Protein AF-A0A067GDW5-F1 (afdb_monomer)

Secondary structure (DSSP, 8-state):
-HHHHHHHHHHHHH---S-GGGGS--HHHHB-HHHHHHHHHTSHHHHHTTEEEEETTEEEE--B-HHHHHHHHHHHHHHHHHHHHHT-----SSSS-SSEEEHHHHT-HHHHHHHIIIIIHHHHHHH-GGGTTT-------EEE-B-TTSB----S---SSSS-------SS-S--PPP---PPPTTTTTSPPPPP--

Organism: Citrus sinensis (NCBI:txid2711)

Foldseek 3Di:
DVVLVVQLVVLQVQADFPDPVLLAADQVQFWDPLLVVLLVVLDPVSVVVFWDCPDQPDIDGGTTDLVSLVSVVVRFVSSVVSCVVVVPDADDLDPQFPDWDFPVSNRNQNNVVCCLPRRQLSVCVPRPVVLPSVPDDDDGDIDGDDDPVGPPDGDDADDPDSDDDDDDSDDDDPDPDDDDPDDDDPVCNPPDDDDPPD

pLDDT: mean 91.13, std 9.88, range [34.59, 98.31]

Structure (mmCIF, N/CA/C/O backbone):
data_AF-A0A067GDW5-F1
#
_entry.id   AF-A0A067GDW5-F1
#
loop_
_atom_site.group_PDB
_atom_site.id
_atom_site.type_symbol
_atom_site.label_atom_id
_atom_site.label_alt_id
_atom_site.label_comp_id
_atom_site.label_asym_id
_atom_site.label_entity_id
_atom_site.label_seq_id
_atom_site.pdbx_PDB_ins_code
_atom_site.Cartn_x
_atom_site.Cartn_y
_atom_site.Cartn_z
_atom_site.occupancy
_atom_site.B_iso_or_equiv
_atom_site.auth_seq_id
_atom_site.auth_comp_id
_atom_site.auth_asym_id
_atom_site.auth_atom_id
_atom_site.pdbx_PDB_model_num
ATOM 1 N N . VAL A 1 1 ? 11.905 18.091 -5.455 1.00 65.94 1 VAL A N 1
ATOM 2 C CA . VAL A 1 1 ? 10.543 18.103 -6.049 1.00 65.94 1 VAL A CA 1
ATOM 3 C C . VAL A 1 1 ? 10.562 18.057 -7.580 1.00 65.94 1 VAL A C 1
ATOM 5 O O . VAL A 1 1 ? 10.111 17.062 -8.122 1.00 65.94 1 VAL A O 1
ATOM 8 N N . GLN A 1 2 ? 11.120 19.044 -8.296 1.00 76.56 2 GLN A N 1
ATOM 9 C CA . GLN A 1 2 ? 11.077 19.082 -9.775 1.00 76.56 2 GLN A CA 1
ATOM 10 C C . GLN A 1 2 ? 11.711 17.854 -10.462 1.00 76.56 2 GLN A C 1
ATOM 12 O O . GLN A 1 2 ? 11.069 17.207 -11.282 1.00 76.56 2 GLN A O 1
ATOM 17 N N . ARG A 1 3 ? 12.924 17.463 -10.048 1.00 83.94 3 ARG A N 1
ATOM 18 C CA . ARG A 1 3 ? 13.606 16.262 -10.574 1.00 83.94 3 ARG A CA 1
ATOM 19 C C . ARG A 1 3 ? 12.820 14.966 -10.346 1.00 83.94 3 ARG A C 1
ATOM 21 O O . ARG A 1 3 ? 12.870 14.073 -11.179 1.00 83.94 3 ARG A O 1
ATOM 28 N N . HIS A 1 4 ? 12.097 14.876 -9.226 1.00 86.12 4 HIS A N 1
ATOM 29 C CA . HIS A 1 4 ? 11.281 13.706 -8.904 1.00 86.12 4 HIS A CA 1
ATOM 30 C C . HIS A 1 4 ? 10.056 13.622 -9.828 1.00 86.12 4 HIS A C 1
ATOM 32 O O . HIS A 1 4 ? 9.780 12.570 -10.394 1.00 86.12 4 HIS A O 1
ATOM 38 N N . LYS A 1 5 ? 9.393 14.758 -10.082 1.00 88.62 5 LYS A N 1
ATOM 39 C CA . LYS A 1 5 ? 8.289 14.849 -11.051 1.00 88.62 5 LYS A CA 1
ATOM 40 C C . LYS A 1 5 ? 8.727 14.477 -12.469 1.00 88.62 5 LYS A C 1
ATOM 42 O O . LYS A 1 5 ? 8.045 13.710 -13.135 1.00 88.62 5 LYS A O 1
ATOM 47 N N . GLU A 1 6 ? 9.878 14.973 -12.920 1.00 92.62 6 GLU A N 1
ATOM 48 C CA . GLU A 1 6 ? 10.442 14.623 -14.233 1.00 92.62 6 GLU A CA 1
ATOM 49 C C . GLU A 1 6 ? 10.773 13.131 -14.342 1.00 92.62 6 GLU A C 1
ATOM 51 O O . GLU A 1 6 ? 10.516 12.508 -15.372 1.00 92.62 6 GLU A O 1
ATOM 56 N N . TYR A 1 7 ? 11.315 12.545 -13.274 1.00 94.75 7 TYR A N 1
ATOM 57 C CA . TYR A 1 7 ? 11.578 11.114 -13.187 1.00 94.75 7 TYR A CA 1
ATOM 58 C C . TYR A 1 7 ? 10.291 10.281 -13.319 1.00 94.75 7 TYR A C 1
ATOM 60 O O . TYR A 1 7 ? 10.223 9.431 -14.210 1.00 94.75 7 TYR A O 1
ATOM 68 N N . ARG A 1 8 ? 9.252 10.582 -12.528 1.00 93.94 8 ARG A N 1
ATOM 69 C CA . ARG A 1 8 ? 7.952 9.889 -12.597 1.00 93.94 8 ARG A CA 1
ATOM 70 C C . ARG A 1 8 ? 7.297 10.059 -13.963 1.00 93.94 8 ARG A C 1
ATOM 72 O O . ARG A 1 8 ? 6.855 9.087 -14.568 1.00 93.94 8 ARG A O 1
ATOM 79 N N . GLN A 1 9 ? 7.335 11.268 -14.526 1.00 94.06 9 GLN A N 1
ATOM 80 C CA . GLN A 1 9 ? 6.784 11.521 -15.857 1.00 94.06 9 GLN A CA 1
ATOM 81 C C . GLN A 1 9 ? 7.467 10.669 -16.934 1.00 94.06 9 GLN A C 1
ATOM 83 O O . GLN A 1 9 ? 6.797 10.160 -17.835 1.00 94.06 9 GLN A O 1
ATOM 88 N N . ARG A 1 10 ? 8.791 10.482 -16.851 1.00 95.38 10 ARG A N 1
ATOM 89 C CA . ARG A 1 10 ? 9.518 9.603 -17.777 1.00 95.38 10 ARG A CA 1
ATOM 90 C C . ARG A 1 10 ? 9.068 8.153 -17.659 1.00 95.38 10 ARG A C 1
ATOM 92 O O . ARG A 1 10 ? 8.930 7.515 -18.696 1.00 95.38 10 ARG A O 1
ATOM 99 N N . ILE A 1 11 ? 8.816 7.650 -16.455 1.00 96.31 11 ILE A N 1
ATOM 100 C CA . ILE A 1 11 ? 8.274 6.300 -16.272 1.00 96.31 11 ILE A CA 1
ATOM 101 C C . ILE A 1 11 ? 6.880 6.209 -16.884 1.00 96.31 11 ILE A C 1
ATOM 103 O O . ILE A 1 11 ? 6.680 5.420 -17.801 1.00 96.31 11 ILE A O 1
ATOM 107 N N . ILE A 1 12 ? 5.960 7.084 -16.475 1.00 94.12 12 ILE A N 1
ATOM 108 C CA . ILE A 1 12 ? 4.559 7.088 -16.930 1.00 94.12 12 ILE A CA 1
ATOM 109 C C . ILE A 1 12 ? 4.450 7.175 -18.461 1.00 94.12 12 ILE A C 1
ATOM 111 O O . ILE A 1 12 ? 3.543 6.605 -19.057 1.00 94.12 12 ILE A O 1
ATOM 115 N N . SER A 1 13 ? 5.385 7.865 -19.119 1.00 94.56 13 SER A N 1
ATOM 116 C CA . SER A 1 13 ? 5.356 8.036 -20.578 1.00 94.56 13 SER A CA 1
ATOM 117 C C . SER A 1 13 ? 5.926 6.840 -21.356 1.00 94.56 13 SER A C 1
ATOM 119 O O . SER A 1 13 ? 5.701 6.749 -22.560 1.00 94.56 13 SER A O 1
ATOM 121 N N . ASN A 1 14 ? 6.694 5.953 -20.710 1.00 96.00 14 ASN A N 1
ATOM 122 C CA . ASN A 1 14 ? 7.415 4.851 -21.369 1.00 96.00 14 ASN A CA 1
ATOM 123 C C . ASN A 1 14 ? 6.994 3.456 -20.884 1.00 96.00 14 ASN A C 1
ATOM 125 O O . ASN A 1 14 ? 7.197 2.478 -21.605 1.00 96.00 14 ASN A O 1
ATOM 129 N N . TYR A 1 15 ? 6.435 3.353 -19.683 1.00 97.00 15 TYR A N 1
ATOM 130 C CA . TYR A 1 15 ? 5.899 2.118 -19.135 1.00 97.00 15 TYR A CA 1
ATOM 131 C C . TYR A 1 15 ? 4.464 1.895 -19.630 1.00 97.00 15 TYR A C 1
ATOM 133 O O . TYR A 1 15 ? 3.668 2.829 -19.704 1.00 97.00 15 TYR A O 1
ATOM 141 N N . GLN A 1 16 ? 4.135 0.654 -19.988 1.00 96.50 16 GLN A N 1
ATOM 142 C CA . GLN A 1 16 ? 2.785 0.254 -20.383 1.00 96.50 16 GLN A CA 1
ATOM 143 C C . GLN A 1 16 ? 2.188 -0.622 -19.277 1.00 96.50 16 GLN A C 1
ATOM 145 O O . GLN A 1 16 ? 2.654 -1.752 -19.110 1.00 96.50 16 GLN A O 1
ATOM 150 N N . PRO A 1 17 ? 1.172 -0.130 -18.543 1.00 96.62 17 PRO A N 1
ATOM 151 C CA . PRO A 1 17 ? 0.551 -0.902 -17.477 1.00 96.62 17 PRO A CA 1
ATOM 152 C C . PRO A 1 17 ? -0.131 -2.174 -17.977 1.00 96.62 17 PRO A C 1
ATOM 154 O O . PRO A 1 17 ? -0.801 -2.151 -19.017 1.00 96.62 17 PRO A O 1
ATOM 157 N N . LEU A 1 18 ? -0.023 -3.254 -17.204 1.00 97.25 18 LEU A N 1
ATOM 158 C CA . LEU A 1 18 ? -0.681 -4.531 -17.485 1.00 97.25 18 LEU A CA 1
ATOM 159 C C . LEU A 1 18 ? -2.159 -4.495 -17.056 1.00 97.25 18 LEU A C 1
ATOM 161 O O . LEU A 1 18 ? -3.038 -4.960 -17.783 1.00 97.25 18 LEU A O 1
ATOM 165 N N . HIS A 1 19 ? -2.446 -3.869 -15.915 1.00 96.69 19 HIS A N 1
ATOM 166 C CA . HIS A 1 19 ? -3.757 -3.784 -15.281 1.00 96.69 19 HIS A CA 1
ATOM 167 C C . HIS A 1 19 ? -4.162 -2.326 -15.050 1.00 96.69 19 HIS A C 1
ATOM 169 O O . HIS A 1 19 ? -4.053 -1.780 -13.954 1.00 96.69 19 HIS A O 1
ATOM 175 N N . ARG A 1 20 ? -4.705 -1.681 -16.089 1.00 94.50 20 ARG A N 1
ATOM 176 C CA . ARG A 1 20 ? -5.145 -0.270 -16.025 1.00 94.50 20 ARG A CA 1
ATOM 177 C C . ARG A 1 20 ? -6.172 0.019 -14.927 1.00 94.50 20 ARG A C 1
ATOM 179 O O . ARG A 1 20 ? -6.255 1.146 -14.453 1.00 94.50 20 ARG A O 1
ATOM 186 N N . GLU A 1 21 ? -6.941 -0.982 -14.518 1.00 94.12 21 GLU A N 1
ATOM 187 C CA . GLU A 1 21 ? -7.936 -0.858 -13.450 1.00 94.12 21 GLU A CA 1
ATOM 188 C C . GLU A 1 21 ? -7.324 -0.649 -12.051 1.00 94.12 21 GLU A C 1
ATOM 190 O O . GLU A 1 21 ? -7.991 -0.073 -11.196 1.00 94.12 21 GLU A O 1
ATOM 195 N N . LEU A 1 22 ? -6.047 -1.004 -11.828 1.00 95.38 22 LEU A N 1
ATOM 196 C CA . LEU A 1 22 ? -5.339 -0.743 -10.561 1.00 95.38 22 LEU A CA 1
ATOM 197 C C . LEU A 1 22 ? -5.117 0.750 -10.289 1.00 95.38 22 LEU A C 1
ATOM 199 O O . LEU A 1 22 ? -4.950 1.158 -9.145 1.00 95.38 22 LEU A O 1
ATOM 203 N N . PHE A 1 23 ? -5.118 1.572 -11.336 1.00 94.12 23 PHE A N 1
ATOM 204 C CA . PHE A 1 23 ? -4.792 2.999 -11.270 1.00 94.12 23 PHE A CA 1
ATOM 205 C C . PHE A 1 23 ? -5.981 3.852 -10.818 1.00 94.12 23 PHE A C 1
ATOM 207 O O . PHE A 1 23 ? -5.876 5.067 -10.658 1.00 94.12 23 PHE A O 1
ATOM 214 N N . THR A 1 24 ? -7.133 3.218 -10.606 1.00 93.88 24 THR A N 1
ATOM 215 C CA . THR A 1 24 ? -8.351 3.865 -10.137 1.00 93.88 24 THR A CA 1
ATOM 216 C C . THR A 1 24 ? -8.895 3.140 -8.920 1.00 93.88 24 THR A C 1
ATOM 218 O O . THR A 1 24 ? -9.076 1.927 -8.944 1.00 93.88 24 THR A O 1
ATOM 221 N N . MET A 1 25 ? -9.230 3.888 -7.869 1.00 94.00 25 MET A N 1
ATOM 222 C CA . MET A 1 25 ? -9.873 3.302 -6.697 1.00 94.00 25 MET A CA 1
ATOM 223 C C . MET A 1 25 ? -11.339 2.966 -6.995 1.00 94.00 25 MET A C 1
ATOM 225 O O . MET A 1 25 ? -12.193 3.853 -7.046 1.00 94.00 25 MET A O 1
ATOM 229 N N . HIS A 1 26 ? -11.626 1.677 -7.176 1.00 93.69 26 HIS A N 1
ATOM 230 C CA . HIS A 1 26 ? -12.976 1.131 -7.276 1.00 93.69 26 HIS A CA 1
ATOM 231 C C . HIS A 1 26 ? -13.199 0.148 -6.119 1.00 93.69 26 HIS A C 1
ATOM 233 O O . HIS A 1 26 ? -12.836 -1.025 -6.188 1.00 93.69 26 HIS A O 1
ATOM 239 N N . ALA A 1 27 ? -13.779 0.642 -5.022 1.00 93.62 27 ALA A N 1
ATOM 240 C CA . ALA A 1 27 ? -13.858 -0.094 -3.758 1.00 93.62 27 ALA A CA 1
ATOM 241 C C . ALA A 1 27 ? -14.386 -1.542 -3.888 1.00 93.62 27 ALA A C 1
ATOM 243 O O . ALA A 1 27 ? -13.762 -2.424 -3.307 1.00 93.62 27 ALA A O 1
ATOM 244 N N . PRO A 1 28 ? -15.434 -1.852 -4.683 1.00 94.00 28 PRO A N 1
ATOM 245 C CA . PRO A 1 28 ? -15.926 -3.227 -4.819 1.00 94.00 28 PRO A CA 1
ATOM 246 C C . PRO A 1 28 ? -14.992 -4.208 -5.535 1.00 94.00 28 PRO A C 1
ATOM 248 O O . PRO A 1 28 ? -15.284 -5.398 -5.517 1.00 94.00 28 PRO A O 1
ATOM 251 N N . SER A 1 29 ? -13.933 -3.749 -6.208 1.00 94.12 29 SER A N 1
ATOM 252 C CA . SER A 1 29 ? -12.909 -4.622 -6.812 1.00 94.12 29 SER A CA 1
ATOM 253 C C . SER A 1 29 ? -11.592 -4.614 -6.039 1.00 94.12 29 SER A C 1
ATOM 255 O O . SER A 1 29 ? -10.786 -5.519 -6.217 1.00 94.12 29 SER A O 1
ATOM 257 N N . VAL A 1 30 ? -11.373 -3.608 -5.188 1.00 97.00 30 VAL A N 1
ATOM 258 C CA . VAL A 1 30 ? -10.152 -3.461 -4.382 1.00 97.00 30 VAL A CA 1
ATOM 259 C C . VAL A 1 30 ? -10.337 -4.043 -2.984 1.00 97.00 30 VAL A C 1
ATOM 261 O O . VAL A 1 30 ? -9.455 -4.732 -2.484 1.00 97.00 30 VAL A O 1
ATOM 264 N N . LEU A 1 31 ? -11.490 -3.798 -2.360 1.00 98.19 31 LEU A N 1
ATOM 265 C CA . LEU A 1 31 ? -11.728 -4.036 -0.941 1.00 98.19 31 LEU A CA 1
ATOM 266 C C . LEU A 1 31 ? -12.755 -5.144 -0.703 1.00 98.19 31 LEU A C 1
ATOM 268 O O . LEU A 1 31 ? -13.707 -5.324 -1.473 1.00 98.19 31 LEU A O 1
ATOM 272 N N . VAL A 1 32 ? -12.588 -5.882 0.392 1.00 98.06 32 VAL A N 1
ATOM 273 C CA . VAL A 1 32 ? -13.561 -6.893 0.816 1.00 98.06 32 VAL A CA 1
ATOM 274 C C . VAL A 1 32 ? -14.848 -6.227 1.336 1.00 98.06 32 VAL A C 1
ATOM 276 O O . VAL A 1 32 ? -14.786 -5.174 1.979 1.00 98.06 32 VAL A O 1
ATOM 279 N N . PRO A 1 33 ? -16.040 -6.818 1.110 1.00 98.00 33 PRO A N 1
ATOM 280 C CA . PRO A 1 33 ? -17.310 -6.184 1.482 1.00 98.00 33 PRO A CA 1
ATOM 281 C C . PRO A 1 33 ? -17.444 -5.849 2.973 1.00 98.00 33 PRO A C 1
ATOM 283 O O . PRO A 1 33 ? -18.030 -4.823 3.320 1.00 98.00 33 PRO A O 1
ATOM 286 N N . ALA A 1 34 ? -16.895 -6.694 3.853 1.00 97.88 34 ALA A N 1
ATOM 287 C CA . ALA A 1 34 ? -16.916 -6.471 5.299 1.00 97.88 34 ALA A CA 1
ATOM 288 C C . ALA A 1 34 ? -16.155 -5.193 5.689 1.00 97.88 34 ALA A C 1
ATOM 290 O O . ALA A 1 34 ? -16.664 -4.389 6.470 1.00 97.88 34 ALA A O 1
ATOM 291 N N . PHE A 1 35 ? -14.994 -4.967 5.070 1.00 98.31 35 PHE A N 1
ATOM 292 C CA . PHE A 1 35 ? -14.178 -3.777 5.275 1.00 98.31 35 PHE A CA 1
ATOM 293 C C . PHE A 1 35 ? -14.889 -2.508 4.795 1.00 98.31 35 PHE A C 1
ATOM 295 O O . PHE A 1 35 ? -15.035 -1.551 5.554 1.00 98.31 35 PHE A O 1
ATOM 302 N N . VAL A 1 36 ? -15.438 -2.526 3.574 1.00 97.94 36 VAL A N 1
ATOM 303 C CA . VAL A 1 36 ? -16.208 -1.390 3.029 1.00 97.94 36 VAL A CA 1
ATOM 304 C C . VAL A 1 36 ? -17.401 -1.050 3.923 1.00 97.94 36 VAL A C 1
ATOM 306 O O . VAL A 1 36 ? -17.682 0.123 4.167 1.00 97.94 36 VAL A O 1
ATOM 309 N N . LYS A 1 37 ? -18.101 -2.068 4.439 1.00 97.94 37 LYS A N 1
ATOM 310 C CA . LYS A 1 37 ? -19.216 -1.874 5.369 1.00 97.94 37 LYS A CA 1
ATOM 311 C C . LYS A 1 37 ? -18.759 -1.193 6.660 1.00 97.94 37 LYS A C 1
ATOM 313 O O . LYS A 1 37 ? -19.401 -0.232 7.065 1.00 97.94 37 LYS A O 1
ATOM 318 N N . ALA A 1 38 ? -17.670 -1.655 7.274 1.00 98.19 38 ALA A N 1
ATOM 319 C CA . ALA A 1 38 ? -17.155 -1.060 8.506 1.00 98.19 38 ALA A CA 1
ATOM 320 C C . ALA A 1 38 ? -16.745 0.408 8.313 1.00 98.19 38 ALA A C 1
ATOM 322 O O . ALA A 1 38 ? -17.146 1.261 9.097 1.00 98.19 38 ALA A O 1
ATOM 323 N N . VAL A 1 39 ? -16.034 0.725 7.225 1.00 97.38 39 VAL A N 1
ATOM 324 C CA . VAL A 1 39 ? -15.647 2.108 6.887 1.00 97.38 39 VAL A CA 1
ATOM 325 C C . VAL A 1 39 ? -16.860 2.995 6.635 1.00 97.38 39 VAL A C 1
ATOM 327 O O . VAL A 1 39 ? -16.887 4.132 7.094 1.00 97.38 39 VAL A O 1
ATOM 330 N N . ARG A 1 40 ? -17.893 2.484 5.960 1.00 97.19 40 ARG A N 1
ATOM 331 C CA . ARG A 1 40 ? -19.138 3.232 5.743 1.00 97.19 40 ARG A CA 1
ATOM 332 C C . ARG A 1 40 ? -19.886 3.504 7.048 1.00 97.19 40 ARG A C 1
ATOM 334 O O . ARG A 1 40 ? -20.426 4.593 7.216 1.00 97.19 40 ARG A O 1
ATOM 341 N N . ASP A 1 41 ? -19.954 2.513 7.934 1.00 97.69 41 ASP A N 1
ATOM 342 C CA . ASP A 1 41 ? -20.628 2.647 9.226 1.00 97.69 41 ASP A CA 1
ATOM 343 C C . ASP A 1 41 ? -19.825 3.589 10.161 1.00 97.69 41 ASP A C 1
ATOM 345 O O . ASP A 1 41 ? -20.422 4.294 10.971 1.00 97.69 41 ASP A O 1
ATOM 349 N N . ASN A 1 42 ? -18.497 3.667 9.987 1.00 96.56 42 ASN A N 1
ATOM 350 C CA . ASN A 1 42 ? -17.574 4.664 10.552 1.00 96.56 42 ASN A CA 1
ATOM 351 C C . ASN A 1 42 ? -17.676 4.851 12.077 1.00 96.56 42 ASN A C 1
ATOM 353 O O . ASN A 1 42 ? -17.706 5.969 12.598 1.00 96.56 42 ASN A O 1
ATOM 357 N N . THR A 1 43 ? -17.746 3.740 12.805 1.00 97.62 43 THR A N 1
ATOM 358 C CA . THR A 1 43 ? -17.726 3.714 14.273 1.00 97.62 43 THR A CA 1
ATOM 359 C C . THR A 1 43 ? -16.624 2.800 14.782 1.00 97.62 43 THR A C 1
ATOM 361 O O . THR A 1 43 ? -16.285 1.805 14.138 1.00 97.62 43 THR A O 1
ATOM 364 N N . GLU A 1 44 ? -16.128 3.067 15.989 1.00 97.25 44 GLU A N 1
ATOM 365 C CA . GLU A 1 44 ? -15.177 2.173 16.656 1.00 97.25 44 GLU A CA 1
ATOM 366 C C . GLU A 1 44 ? -15.708 0.735 16.733 1.00 97.25 44 GLU A C 1
ATOM 368 O O . GLU A 1 44 ? -14.994 -0.202 16.393 1.00 97.25 44 GLU A O 1
ATOM 373 N N . ALA A 1 45 ? -16.989 0.554 17.073 1.00 98.19 45 ALA A N 1
ATOM 374 C CA . ALA A 1 45 ? -17.620 -0.764 17.110 1.00 98.19 45 ALA A CA 1
ATOM 375 C C . ALA A 1 45 ? -17.596 -1.467 15.741 1.00 98.19 45 ALA A C 1
ATOM 377 O O . ALA A 1 45 ? -17.308 -2.661 15.665 1.00 98.19 45 ALA A O 1
ATOM 378 N N . SER A 1 46 ? -17.863 -0.738 14.651 1.00 98.25 46 SER A N 1
ATOM 379 C CA . SER A 1 46 ? -17.813 -1.309 13.302 1.00 98.25 46 SER A CA 1
ATOM 380 C C . SER A 1 46 ? -16.398 -1.708 12.885 1.00 98.25 46 SER A C 1
ATOM 382 O O . SER A 1 46 ? -16.224 -2.789 12.328 1.00 98.25 46 SER A O 1
ATOM 384 N N . PHE A 1 47 ? -15.379 -0.912 13.219 1.00 98.25 47 PHE A N 1
ATOM 385 C CA . PHE A 1 47 ? -13.990 -1.266 12.934 1.00 98.25 47 PHE A CA 1
ATOM 386 C C . PHE A 1 47 ? -13.517 -2.452 13.775 1.00 98.25 47 PHE A C 1
ATOM 388 O O . PHE A 1 47 ? -13.002 -3.426 13.233 1.00 98.25 47 PHE A O 1
ATOM 395 N N . ARG A 1 48 ? -13.797 -2.440 15.084 1.00 97.94 48 ARG A N 1
ATOM 396 C CA . ARG A 1 48 ? -13.476 -3.558 15.984 1.00 97.94 48 ARG A CA 1
ATOM 397 C C . ARG A 1 48 ? -14.171 -4.861 15.590 1.00 97.94 48 ARG A C 1
ATOM 399 O O . ARG A 1 48 ? -13.677 -5.926 15.924 1.00 97.94 48 ARG A O 1
ATOM 406 N N . SER A 1 49 ? -15.286 -4.803 14.859 1.00 98.00 49 SER A N 1
ATOM 407 C CA . SER A 1 49 ? -15.966 -6.013 14.377 1.00 98.00 49 SER A CA 1
ATOM 408 C C . SER A 1 49 ? -15.207 -6.772 13.280 1.00 98.00 49 SER A C 1
ATOM 410 O O . SER A 1 49 ? -15.505 -7.943 13.054 1.00 98.00 49 SER A O 1
ATOM 412 N N . ILE A 1 50 ? -14.244 -6.129 12.609 1.00 97.94 50 ILE A N 1
ATOM 413 C CA . ILE A 1 50 ? -13.449 -6.723 11.519 1.00 97.94 50 ILE A CA 1
ATOM 414 C C . ILE A 1 50 ? -11.945 -6.793 11.830 1.00 97.94 50 ILE A C 1
ATOM 416 O O . ILE A 1 50 ? -11.178 -7.264 10.993 1.00 97.94 50 ILE A O 1
ATOM 420 N N . MET A 1 51 ? -11.521 -6.300 12.996 1.00 98.19 51 MET A N 1
ATOM 421 C CA . MET A 1 51 ? -10.116 -6.188 13.395 1.00 98.19 51 MET A CA 1
ATOM 422 C C . MET A 1 51 ? -9.832 -7.019 14.640 1.00 98.19 51 MET A C 1
ATOM 424 O O . MET A 1 51 ? -10.645 -7.073 15.562 1.00 98.19 51 MET A O 1
ATOM 428 N N . ALA A 1 52 ? -8.636 -7.592 14.700 1.00 97.88 52 ALA A N 1
ATOM 429 C CA . ALA A 1 52 ? -8.030 -8.062 15.936 1.00 97.88 52 ALA A CA 1
ATOM 430 C C . ALA A 1 52 ? -6.900 -7.112 16.351 1.00 97.88 52 ALA A C 1
ATOM 432 O O . ALA A 1 52 ? -6.244 -6.515 15.502 1.00 97.88 52 ALA A O 1
ATOM 433 N N . GLU A 1 53 ? -6.664 -6.989 17.656 1.00 96.50 53 GLU A N 1
ATOM 434 C CA . GLU A 1 53 ? -5.554 -6.219 18.226 1.00 96.50 53 GLU A CA 1
ATOM 435 C C . GLU A 1 53 ? -4.627 -7.192 18.976 1.00 96.50 53 GLU A C 1
ATOM 437 O O . GLU A 1 53 ? -4.794 -7.392 20.181 1.00 96.50 53 GLU A O 1
ATOM 442 N N . PRO A 1 54 ? -3.723 -7.912 18.275 1.00 93.56 54 PRO A N 1
ATOM 443 C CA . PRO A 1 54 ? -2.845 -8.903 18.903 1.00 93.56 54 PRO A CA 1
ATOM 444 C C . PRO A 1 54 ? -1.953 -8.316 20.002 1.00 93.56 54 PRO A C 1
ATOM 446 O O . PRO A 1 54 ? -1.692 -8.989 20.998 1.00 93.56 54 PRO A O 1
ATOM 449 N N . ILE A 1 55 ? -1.496 -7.075 19.826 1.00 90.38 55 ILE A N 1
ATOM 450 C CA . ILE A 1 55 ? -0.789 -6.289 20.838 1.00 90.38 55 ILE A CA 1
ATOM 451 C C . ILE A 1 55 ? -1.280 -4.837 20.776 1.00 90.38 55 ILE A C 1
ATOM 453 O O . ILE A 1 55 ? -1.674 -4.398 19.693 1.00 90.38 55 ILE A O 1
ATOM 457 N N . PRO A 1 56 ? -1.250 -4.084 21.894 1.00 90.81 56 PRO A N 1
ATOM 458 C CA . PRO A 1 56 ? -1.739 -2.709 21.924 1.00 90.81 56 PRO A CA 1
ATOM 459 C C . PRO A 1 56 ? -1.142 -1.846 20.809 1.00 90.81 56 PRO A C 1
ATOM 461 O O . PRO A 1 56 ? 0.080 -1.766 20.671 1.00 90.81 56 PRO A O 1
ATOM 464 N N . GLY A 1 57 ? -2.009 -1.211 20.021 1.00 92.25 57 GLY A N 1
ATOM 465 C CA . GLY A 1 57 ? -1.612 -0.343 18.909 1.00 92.25 57 GLY A CA 1
ATOM 466 C C . GLY A 1 57 ? -1.256 -1.064 17.603 1.00 92.25 57 GLY A C 1
ATOM 467 O O . GLY A 1 57 ? -0.957 -0.394 16.619 1.00 92.25 57 GLY A O 1
ATOM 468 N N . ILE A 1 58 ? -1.322 -2.398 17.543 1.00 95.25 58 ILE A N 1
ATOM 469 C CA . ILE A 1 58 ? -1.174 -3.167 16.300 1.00 95.25 58 ILE A CA 1
ATOM 470 C C . ILE A 1 58 ? -2.493 -3.852 15.981 1.00 95.25 58 ILE A C 1
ATOM 472 O O . ILE A 1 58 ? -2.959 -4.693 16.745 1.00 95.25 58 ILE A O 1
ATOM 476 N N . TYR A 1 59 ? -3.055 -3.535 14.816 1.00 97.25 59 TYR A N 1
ATOM 477 C CA . TYR A 1 59 ? -4.327 -4.078 14.350 1.00 97.25 59 TYR A CA 1
ATOM 478 C C . TYR A 1 59 ? -4.124 -4.958 13.120 1.00 97.25 59 TYR A C 1
ATOM 480 O O . TYR A 1 59 ? -3.404 -4.590 12.193 1.00 97.25 59 TYR A O 1
ATOM 488 N N . THR A 1 60 ? -4.795 -6.107 13.087 1.00 97.56 60 THR A N 1
ATOM 489 C CA . THR A 1 60 ? -4.815 -7.021 11.941 1.00 97.56 60 THR A CA 1
ATOM 490 C C . THR A 1 60 ? -6.238 -7.188 11.426 1.00 97.56 60 THR A C 1
ATOM 492 O O . THR A 1 60 ? -7.190 -7.277 12.203 1.00 97.56 60 THR A O 1
ATOM 495 N N . PHE A 1 61 ? -6.402 -7.184 10.103 1.00 97.75 61 PHE A N 1
ATOM 496 C CA . PHE A 1 61 ? -7.706 -7.284 9.448 1.00 97.75 61 PHE A CA 1
ATOM 497 C C . PHE A 1 61 ? -7.579 -7.686 7.979 1.00 97.75 61 PHE A C 1
ATOM 499 O O . PHE A 1 61 ? -6.545 -7.485 7.343 1.00 97.75 61 PHE A O 1
ATOM 506 N N . GLU A 1 62 ? -8.669 -8.216 7.428 1.00 97.12 62 GLU A N 1
ATOM 507 C CA . GLU A 1 62 ? -8.804 -8.454 5.993 1.00 97.12 62 GLU A CA 1
ATOM 508 C C . GLU A 1 62 ? -9.315 -7.189 5.299 1.00 97.12 62 GLU A C 1
ATOM 510 O O . GLU A 1 62 ? -10.364 -6.645 5.651 1.00 97.12 62 GLU A O 1
ATOM 515 N N . MET A 1 63 ? -8.573 -6.722 4.295 1.00 97.38 63 MET A N 1
ATOM 516 C CA . MET A 1 63 ? -8.879 -5.474 3.594 1.00 97.38 63 MET A CA 1
ATOM 517 C C . MET A 1 63 ? -9.015 -5.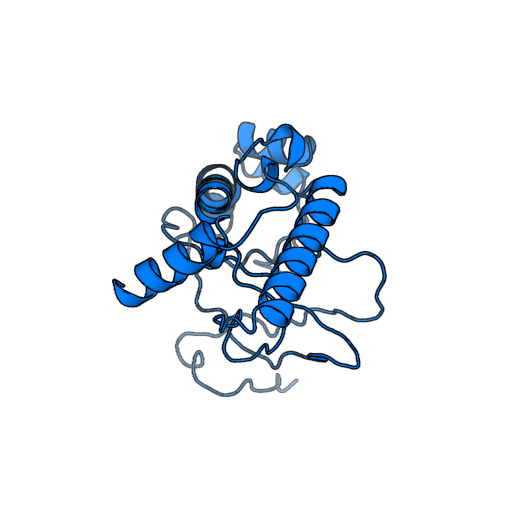669 2.089 1.00 97.38 63 MET A C 1
ATOM 519 O O . MET A 1 63 ? -10.029 -5.275 1.517 1.00 97.38 63 MET A O 1
ATOM 523 N N . LEU A 1 64 ? -7.999 -6.248 1.446 1.00 97.38 64 LEU A N 1
ATOM 524 C CA . LEU A 1 64 ? -7.917 -6.333 -0.009 1.00 97.38 64 LEU A CA 1
ATOM 525 C C . LEU A 1 64 ? -8.588 -7.590 -0.554 1.00 97.38 64 LEU A C 1
ATOM 527 O O . LEU A 1 64 ? -8.542 -8.658 0.054 1.00 97.38 64 LEU A O 1
ATOM 531 N N . GLN A 1 65 ? -9.171 -7.479 -1.746 1.00 96.69 65 GLN A N 1
ATOM 532 C CA . GLN A 1 65 ? -9.635 -8.655 -2.467 1.00 96.69 65 GLN A CA 1
ATOM 533 C C . GLN A 1 65 ? -8.450 -9.503 -2.946 1.00 96.69 65 GLN A C 1
ATOM 535 O O . GLN A 1 65 ? -7.503 -8.954 -3.510 1.00 96.69 65 GLN A O 1
ATOM 540 N N . PRO A 1 66 ? -8.528 -10.844 -2.855 1.00 95.12 66 PRO A N 1
ATOM 541 C CA . PRO A 1 66 ? -7.445 -11.718 -3.305 1.00 95.12 66 PRO A CA 1
ATOM 542 C C . PRO A 1 66 ? -7.047 -11.501 -4.772 1.00 95.12 66 PRO A C 1
ATOM 544 O O . PRO A 1 66 ? -5.863 -11.550 -5.096 1.00 95.12 66 PRO A O 1
ATOM 547 N N . ARG A 1 67 ? -8.026 -11.210 -5.642 1.00 95.19 67 ARG A N 1
ATOM 548 C CA . ARG A 1 67 ? -7.801 -10.881 -7.059 1.00 95.19 67 ARG A CA 1
ATOM 549 C C . ARG A 1 67 ? -7.044 -9.564 -7.240 1.00 95.19 67 ARG A C 1
ATOM 551 O O . ARG A 1 67 ? -6.210 -9.461 -8.131 1.00 95.19 67 ARG A O 1
ATOM 558 N N . PHE A 1 68 ? -7.320 -8.564 -6.403 1.00 96.50 68 PHE A N 1
ATOM 559 C CA . PHE A 1 68 ? -6.584 -7.304 -6.437 1.00 96.50 68 PHE A CA 1
ATOM 560 C C . PHE A 1 68 ? -5.113 -7.525 -6.063 1.00 96.50 68 PHE A C 1
ATOM 562 O O . PHE A 1 68 ? -4.239 -7.012 -6.753 1.00 96.50 68 PHE A O 1
ATOM 569 N N . CYS A 1 69 ? -4.833 -8.344 -5.040 1.00 96.62 69 CYS A N 1
ATOM 570 C CA . CYS A 1 69 ? -3.459 -8.696 -4.668 1.00 96.62 69 CYS A CA 1
ATOM 571 C C . CYS A 1 69 ? -2.711 -9.400 -5.812 1.00 96.62 69 CYS A C 1
ATOM 573 O O . CYS A 1 69 ? -1.576 -9.035 -6.102 1.00 96.62 69 CYS A O 1
ATOM 575 N N . GLU A 1 70 ? -3.351 -10.360 -6.493 1.00 95.44 70 GLU A N 1
ATOM 576 C CA . GLU A 1 70 ? -2.771 -11.040 -7.665 1.00 95.44 70 GLU A CA 1
ATOM 577 C C . GLU A 1 70 ? -2.416 -10.052 -8.779 1.00 95.44 70 GLU A C 1
ATOM 579 O O . GLU A 1 70 ? -1.308 -10.086 -9.303 1.00 95.44 70 GLU A O 1
ATOM 584 N N . MET A 1 71 ? -3.342 -9.149 -9.111 1.00 96.62 71 MET A N 1
ATOM 585 C CA . MET A 1 71 ? -3.125 -8.148 -10.154 1.00 96.62 71 MET A CA 1
ATOM 586 C C . MET A 1 71 ? -2.040 -7.139 -9.783 1.00 96.62 71 MET A C 1
ATOM 588 O O . MET A 1 71 ? -1.268 -6.724 -10.643 1.00 96.62 71 MET A O 1
ATOM 592 N N . LEU A 1 72 ? -1.979 -6.721 -8.515 1.00 97.19 72 LEU A N 1
ATOM 593 C CA . LEU A 1 72 ? -0.939 -5.814 -8.040 1.00 97.19 72 LEU A CA 1
ATOM 594 C C . LEU A 1 72 ? 0.441 -6.474 -8.131 1.00 97.19 72 LEU A C 1
ATOM 596 O O . LEU A 1 72 ? 1.383 -5.838 -8.595 1.00 97.19 72 LEU A O 1
ATOM 600 N N . LEU A 1 73 ? 0.554 -7.751 -7.751 1.00 95.69 73 LEU A N 1
ATOM 601 C CA . LEU A 1 73 ? 1.797 -8.510 -7.896 1.00 95.69 73 LEU A CA 1
ATOM 602 C C . LEU A 1 73 ? 2.222 -8.634 -9.362 1.00 95.69 73 LEU A C 1
ATOM 604 O O . LEU A 1 73 ? 3.356 -8.291 -9.691 1.00 95.69 73 LEU A O 1
ATOM 608 N N . SER A 1 74 ? 1.321 -9.041 -10.261 1.00 96.25 74 SER A N 1
ATOM 609 C CA . SER A 1 74 ? 1.652 -9.167 -11.687 1.00 96.25 74 SER A CA 1
ATOM 610 C C . SER A 1 74 ? 1.991 -7.826 -12.343 1.00 96.25 74 SER A C 1
ATOM 612 O O . SER A 1 74 ? 2.816 -7.788 -13.258 1.00 96.25 74 SER A O 1
ATOM 614 N N . GLU A 1 75 ? 1.398 -6.721 -11.884 1.00 97.81 75 GLU A N 1
ATOM 615 C CA . GLU A 1 75 ? 1.761 -5.368 -12.314 1.00 97.81 75 GLU A CA 1
ATOM 616 C C . GLU A 1 75 ? 3.179 -4.991 -11.862 1.00 97.81 75 GLU A C 1
ATOM 618 O O . GLU A 1 75 ? 3.962 -4.501 -12.674 1.00 97.81 75 GLU A O 1
ATOM 623 N N . VAL A 1 76 ? 3.537 -5.257 -10.601 1.00 96.25 76 VAL A N 1
ATOM 624 C CA . VAL A 1 76 ? 4.888 -4.994 -10.074 1.00 96.25 76 VAL A CA 1
ATOM 625 C C . VAL A 1 76 ? 5.933 -5.840 -10.802 1.00 96.25 76 VAL A C 1
ATOM 627 O O . VAL A 1 76 ? 6.964 -5.315 -11.222 1.00 96.25 76 VAL A O 1
ATOM 630 N N . GLU A 1 77 ? 5.655 -7.121 -11.044 1.00 94.94 77 GLU A N 1
ATOM 631 C CA . GLU A 1 77 ? 6.523 -7.986 -11.849 1.00 94.94 77 GLU A CA 1
ATOM 632 C C . GLU A 1 77 ? 6.683 -7.469 -13.284 1.00 94.94 77 GLU A C 1
ATOM 634 O O . GLU A 1 77 ? 7.777 -7.503 -13.851 1.00 94.94 77 GLU A O 1
ATOM 639 N N . ASN A 1 78 ? 5.597 -6.991 -13.899 1.00 96.94 78 ASN A N 1
ATOM 640 C CA . ASN A 1 78 ? 5.639 -6.406 -15.235 1.00 96.94 78 ASN A CA 1
ATOM 641 C C . ASN A 1 78 ? 6.494 -5.135 -15.266 1.00 96.94 78 ASN A C 1
ATOM 643 O O . ASN A 1 78 ? 7.285 -4.947 -16.194 1.00 96.94 78 ASN A O 1
ATOM 647 N N . PHE A 1 79 ? 6.374 -4.297 -14.239 1.00 97.12 79 PHE A N 1
ATOM 648 C CA . PHE A 1 79 ? 7.187 -3.105 -14.076 1.00 97.12 79 PHE A CA 1
ATOM 649 C C . PHE A 1 79 ? 8.675 -3.444 -13.927 1.00 97.12 79 PHE A C 1
ATOM 651 O O . PHE A 1 79 ? 9.493 -2.907 -14.672 1.00 97.12 79 PHE A O 1
ATOM 658 N N . GLU A 1 80 ? 9.036 -4.388 -13.057 1.00 94.56 80 GLU A N 1
ATOM 659 C CA . GLU A 1 80 ? 10.427 -4.835 -12.883 1.00 94.56 80 GLU A CA 1
ATOM 660 C C . GLU A 1 80 ? 11.009 -5.439 -14.173 1.00 94.56 80 GLU A C 1
ATOM 662 O O . GLU A 1 80 ? 12.141 -5.121 -14.551 1.00 94.56 80 GLU A O 1
ATOM 667 N N . ARG A 1 81 ? 10.230 -6.242 -14.917 1.00 95.31 81 ARG A N 1
ATOM 668 C CA . ARG A 1 81 ? 10.642 -6.742 -16.244 1.00 95.31 81 ARG A CA 1
ATOM 669 C C . ARG A 1 81 ? 10.922 -5.598 -17.215 1.00 95.31 81 ARG A C 1
ATOM 671 O O . ARG A 1 81 ? 11.968 -5.582 -17.859 1.00 95.31 81 ARG A O 1
ATOM 678 N N . TRP A 1 82 ? 10.033 -4.608 -17.287 1.00 96.94 82 TRP A N 1
ATOM 679 C CA . TRP A 1 82 ? 10.238 -3.431 -18.132 1.00 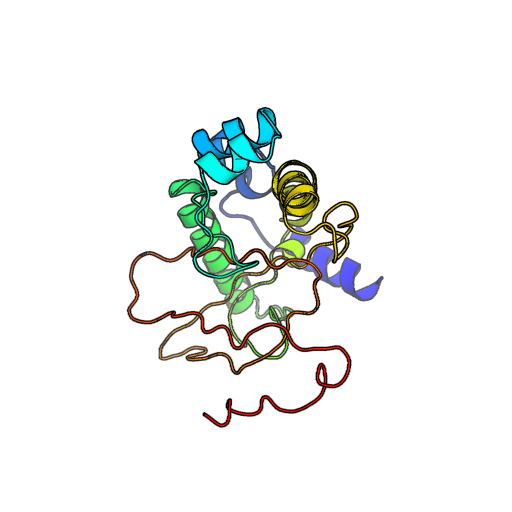96.94 82 TRP A CA 1
ATOM 680 C C . TRP A 1 82 ? 11.495 -2.644 -17.733 1.00 96.94 82 TRP A C 1
ATOM 682 O O . TRP A 1 82 ? 12.277 -2.260 -18.607 1.00 96.94 82 TRP A O 1
ATOM 692 N N . VAL A 1 83 ? 11.733 -2.439 -16.434 1.00 95.25 83 VAL A N 1
ATOM 693 C CA . VAL A 1 83 ? 12.942 -1.783 -15.905 1.00 95.25 83 VAL A CA 1
ATOM 694 C C . VAL A 1 83 ? 14.200 -2.527 -16.349 1.00 95.25 83 VAL A C 1
ATOM 696 O O . VAL A 1 83 ? 15.146 -1.900 -16.835 1.00 95.25 83 VAL A O 1
ATOM 699 N N . HIS A 1 84 ? 14.203 -3.854 -16.226 1.00 94.19 84 HIS A N 1
ATOM 700 C CA . HIS A 1 84 ? 15.309 -4.706 -16.647 1.00 94.19 84 HIS A CA 1
ATOM 701 C C . HIS A 1 84 ? 15.569 -4.606 -18.158 1.00 94.19 84 HIS A C 1
ATOM 703 O O . HIS A 1 84 ? 16.689 -4.297 -18.578 1.00 94.19 84 HIS A O 1
ATOM 709 N N . ASP A 1 85 ? 14.535 -4.799 -18.976 1.00 96.50 85 ASP A N 1
ATOM 710 C CA . ASP A 1 85 ? 14.653 -4.878 -20.435 1.00 96.50 85 ASP A CA 1
ATOM 711 C C . ASP A 1 85 ? 15.062 -3.540 -21.058 1.00 96.50 85 ASP A C 1
ATOM 713 O O . ASP A 1 85 ? 15.853 -3.487 -22.002 1.00 96.50 85 ASP A O 1
ATOM 717 N N . THR A 1 86 ? 14.577 -2.436 -20.490 1.00 95.69 86 THR A N 1
ATOM 718 C CA . THR A 1 86 ? 14.929 -1.080 -20.932 1.00 95.69 86 THR A CA 1
ATOM 719 C C . THR A 1 86 ? 16.188 -0.532 -20.262 1.00 95.69 86 THR A C 1
ATOM 721 O O . THR A 1 86 ? 16.681 0.529 -20.654 1.00 95.69 86 THR A O 1
ATOM 724 N N . ARG A 1 87 ? 16.731 -1.239 -19.259 1.00 93.88 87 ARG A N 1
ATOM 725 C CA . ARG A 1 87 ? 17.815 -0.776 -18.373 1.00 93.88 87 ARG A CA 1
ATOM 726 C C . ARG A 1 87 ? 17.507 0.582 -17.736 1.00 93.88 87 ARG A C 1
ATOM 728 O O . ARG A 1 87 ? 18.407 1.408 -17.537 1.00 93.88 87 ARG A O 1
ATOM 735 N N . PHE A 1 88 ? 16.233 0.836 -17.450 1.00 92.88 88 PHE A N 1
ATOM 736 C CA . PHE A 1 88 ? 15.806 2.067 -16.804 1.00 92.88 88 PHE A CA 1
ATOM 737 C C . PHE A 1 88 ? 16.324 2.091 -15.363 1.00 92.88 88 PHE A C 1
ATOM 739 O O . PHE A 1 88 ? 16.366 1.074 -14.680 1.00 92.88 88 PHE A O 1
ATOM 746 N N . ARG A 1 89 ? 16.751 3.258 -14.876 1.00 91.50 89 ARG A N 1
ATOM 747 C CA . ARG A 1 89 ? 17.160 3.405 -13.473 1.00 91.50 89 ARG A CA 1
ATOM 748 C C . ARG A 1 89 ? 15.972 3.880 -12.660 1.00 91.50 89 ARG A C 1
ATOM 750 O O . ARG A 1 89 ? 15.471 4.968 -12.935 1.00 91.50 89 ARG A O 1
ATOM 757 N N . ILE A 1 90 ? 15.564 3.089 -11.674 1.00 92.88 90 ILE A N 1
ATOM 758 C CA . ILE A 1 90 ? 14.483 3.430 -10.749 1.00 92.88 90 ILE A CA 1
ATOM 759 C C . ILE A 1 90 ? 15.001 3.698 -9.339 1.00 92.88 90 ILE A C 1
ATOM 761 O O . ILE A 1 90 ? 16.109 3.286 -8.986 1.00 92.88 90 ILE A O 1
ATOM 765 N N . MET A 1 91 ? 14.201 4.407 -8.549 1.00 91.25 91 MET A N 1
ATOM 766 C CA . MET A 1 91 ? 14.397 4.486 -7.109 1.00 91.25 91 MET A CA 1
ATOM 767 C C . MET A 1 91 ? 13.897 3.191 -6.467 1.00 91.25 91 MET A C 1
ATOM 769 O O . MET A 1 91 ? 12.940 2.582 -6.940 1.00 91.25 91 MET A O 1
ATOM 773 N N . ARG A 1 92 ? 14.594 2.742 -5.421 1.00 90.44 92 ARG A N 1
ATOM 774 C CA . ARG A 1 92 ? 14.209 1.547 -4.665 1.00 90.44 92 ARG A CA 1
ATOM 775 C C . ARG A 1 92 ? 13.311 1.922 -3.483 1.00 90.44 92 ARG A C 1
ATOM 777 O O . ARG A 1 92 ? 13.380 3.071 -3.046 1.00 90.44 92 ARG A O 1
ATOM 784 N N . PRO A 1 93 ? 12.480 0.981 -2.990 1.00 86.56 93 PRO A N 1
ATOM 785 C CA . PRO A 1 93 ? 11.439 1.255 -1.998 1.00 86.56 93 PRO A CA 1
ATOM 786 C C . PRO A 1 93 ? 11.911 2.035 -0.769 1.00 86.56 93 PRO A C 1
ATOM 788 O O . PRO A 1 93 ? 11.262 2.992 -0.346 1.00 86.56 93 PRO A O 1
ATOM 791 N N . ASN A 1 94 ? 13.066 1.650 -0.227 1.00 83.44 94 ASN A N 1
ATOM 792 C CA . ASN A 1 94 ? 13.740 2.336 0.867 1.00 83.44 94 ASN A CA 1
ATOM 793 C C . ASN A 1 94 ? 15.260 2.070 0.796 1.00 83.44 94 ASN A C 1
ATOM 795 O O . ASN A 1 94 ? 15.755 1.416 -0.123 1.00 83.44 94 ASN A O 1
ATOM 799 N N . THR A 1 95 ? 16.019 2.595 1.758 1.00 78.38 95 THR A N 1
ATOM 800 C CA . THR A 1 95 ? 17.486 2.449 1.824 1.00 78.38 95 THR A CA 1
ATOM 801 C C . THR A 1 95 ? 17.962 1.054 2.235 1.00 78.38 95 THR A C 1
ATOM 803 O O . THR A 1 95 ? 19.153 0.764 2.119 1.00 78.38 95 THR A O 1
ATOM 806 N N . MET A 1 96 ? 17.057 0.202 2.716 1.00 79.81 96 MET A N 1
ATOM 807 C CA . MET A 1 96 ? 17.344 -1.122 3.265 1.00 79.81 96 MET A CA 1
ATOM 808 C C . MET A 1 96 ? 16.912 -2.271 2.339 1.00 79.81 96 MET A C 1
ATOM 810 O O . MET A 1 96 ? 17.406 -3.383 2.497 1.00 79.81 96 MET A O 1
ATOM 814 N N . ASN A 1 97 ? 16.053 -2.007 1.351 1.00 84.12 97 ASN A N 1
ATOM 815 C CA . ASN A 1 97 ? 15.571 -2.973 0.368 1.00 84.12 97 ASN A CA 1
ATOM 816 C C . ASN A 1 97 ? 16.161 -2.695 -1.017 1.00 84.12 97 ASN A C 1
ATOM 818 O O . ASN A 1 97 ? 16.116 -1.577 -1.539 1.00 84.12 97 ASN A O 1
ATOM 822 N N . LYS A 1 98 ? 16.689 -3.744 -1.645 1.00 82.94 98 LYS A N 1
ATOM 823 C CA . LYS A 1 98 ? 17.244 -3.701 -3.002 1.00 82.94 98 LYS A CA 1
ATOM 824 C C . LYS A 1 98 ? 16.213 -4.067 -4.059 1.00 82.94 98 LYS A C 1
ATOM 826 O O . LYS A 1 98 ? 16.398 -3.675 -5.212 1.00 82.94 98 LYS A O 1
ATOM 831 N N . PHE A 1 99 ? 15.167 -4.798 -3.681 1.00 87.44 99 PHE A N 1
ATOM 832 C CA . PHE A 1 99 ? 14.160 -5.327 -4.598 1.00 87.44 99 PHE A CA 1
ATOM 833 C C . PHE A 1 99 ? 12.756 -4.825 -4.273 1.00 87.44 99 PHE A C 1
ATOM 835 O O . PHE A 1 99 ? 12.417 -4.572 -3.115 1.00 87.44 99 PHE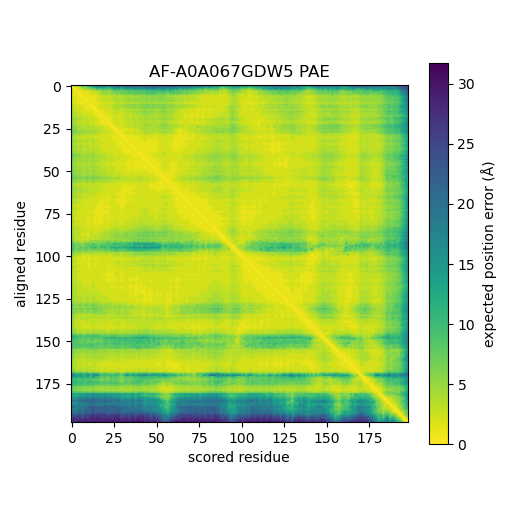 A O 1
ATOM 842 N N . GLY A 1 100 ? 11.955 -4.674 -5.326 1.00 91.88 100 GLY A N 1
ATOM 843 C CA . GLY A 1 100 ? 10.630 -4.081 -5.270 1.00 91.88 100 GLY A CA 1
ATOM 844 C C . GLY A 1 100 ? 10.570 -2.683 -5.886 1.00 91.88 100 GLY A C 1
ATOM 845 O O . GLY A 1 100 ? 11.572 -2.122 -6.355 1.00 91.88 100 GLY A O 1
ATOM 846 N N . ALA A 1 101 ? 9.368 -2.113 -5.853 1.00 95.31 101 ALA A N 1
ATOM 847 C CA . ALA A 1 101 ? 9.007 -0.914 -6.595 1.00 95.31 101 ALA A CA 1
ATOM 848 C C . ALA A 1 101 ? 8.176 0.063 -5.754 1.00 95.31 101 ALA A C 1
ATOM 850 O O . ALA A 1 101 ? 7.305 -0.339 -4.980 1.00 95.31 101 ALA A O 1
ATOM 851 N N . VAL A 1 102 ? 8.419 1.359 -5.954 1.00 96.69 102 VAL A N 1
ATOM 852 C CA . VAL A 1 102 ? 7.573 2.438 -5.431 1.00 96.69 102 VAL A CA 1
ATOM 853 C C . VAL A 1 102 ? 6.364 2.582 -6.354 1.00 96.69 102 VAL A C 1
ATOM 855 O O . VAL A 1 102 ? 6.512 2.808 -7.553 1.00 96.69 102 VAL A O 1
ATOM 858 N N . LEU A 1 103 ? 5.160 2.428 -5.808 1.00 97.06 103 LEU A N 1
ATOM 859 C CA . LEU A 1 103 ? 3.914 2.349 -6.578 1.00 97.06 103 LEU A CA 1
ATOM 860 C C . LEU A 1 103 ? 3.559 3.683 -7.252 1.00 97.06 103 LEU A C 1
ATOM 862 O O . LEU A 1 103 ? 3.051 3.722 -8.378 1.00 97.06 103 LEU A O 1
ATOM 866 N N . ASP A 1 104 ? 3.893 4.790 -6.596 1.00 95.50 104 ASP A N 1
ATOM 867 C CA . ASP A 1 104 ? 3.661 6.136 -7.120 1.00 95.50 104 ASP A CA 1
ATOM 868 C C . ASP A 1 104 ? 4.477 6.405 -8.386 1.00 95.50 104 ASP A C 1
ATOM 870 O O . ASP A 1 104 ? 4.023 7.133 -9.278 1.00 95.50 104 ASP A O 1
ATOM 874 N N . ASP A 1 105 ? 5.658 5.792 -8.501 1.00 95.69 105 ASP A N 1
ATOM 875 C CA . ASP A 1 105 ? 6.593 6.048 -9.594 1.00 95.69 105 ASP A CA 1
ATOM 876 C C . ASP A 1 105 ? 6.041 5.633 -10.953 1.00 95.69 105 ASP A C 1
ATOM 878 O O . ASP A 1 105 ? 6.336 6.280 -11.961 1.00 95.69 105 ASP A O 1
ATOM 882 N N . PHE A 1 106 ? 5.202 4.598 -10.974 1.00 95.38 106 PHE A N 1
ATOM 883 C CA . PHE A 1 106 ? 4.584 4.093 -12.193 1.00 95.38 106 PHE A CA 1
ATOM 884 C C . PHE A 1 106 ? 3.079 4.346 -12.286 1.00 95.38 106 PHE A C 1
ATOM 886 O O . PHE A 1 106 ? 2.484 3.945 -13.281 1.00 95.38 106 PHE A O 1
ATOM 893 N N . GLY A 1 107 ? 2.496 5.100 -11.342 1.00 95.25 107 GLY A N 1
ATOM 894 C CA . GLY A 1 107 ? 1.212 5.790 -11.527 1.00 95.25 107 GLY A CA 1
ATOM 895 C C . GLY A 1 107 ? 0.102 5.484 -10.517 1.00 95.25 107 GLY A C 1
ATOM 896 O O . GLY A 1 107 ? -1.012 5.961 -10.720 1.00 95.25 107 GLY A O 1
ATOM 897 N N . LEU A 1 108 ? 0.354 4.731 -9.440 1.00 96.94 108 LEU A N 1
ATOM 898 C CA . LEU A 1 108 ? -0.700 4.365 -8.478 1.00 96.94 108 LEU A CA 1
ATOM 899 C C . LEU A 1 108 ? -1.036 5.449 -7.439 1.00 96.94 108 LEU A C 1
ATOM 901 O O . LEU A 1 108 ? -1.980 5.255 -6.677 1.00 96.94 108 LEU A O 1
ATOM 905 N N . GLU A 1 109 ? -0.343 6.590 -7.445 1.00 96.00 109 GLU A N 1
ATOM 906 C CA . GLU A 1 109 ? -0.534 7.699 -6.490 1.00 96.00 109 GLU A CA 1
ATOM 907 C C . GLU A 1 109 ? -2.012 8.066 -6.305 1.00 96.00 109 GLU A C 1
ATOM 909 O O . GLU A 1 109 ? -2.528 8.025 -5.200 1.00 96.00 109 GLU A O 1
ATOM 914 N N . THR A 1 110 ? -2.764 8.288 -7.388 1.00 96.00 110 THR A N 1
ATOM 915 C CA . THR A 1 110 ? -4.191 8.649 -7.278 1.00 96.00 110 THR A CA 1
ATOM 916 C C . THR A 1 110 ? -5.058 7.552 -6.646 1.00 96.00 110 THR A C 1
ATOM 918 O O . THR A 1 110 ? -6.091 7.847 -6.036 1.00 96.00 110 THR A O 1
ATOM 921 N N . MET A 1 111 ? -4.699 6.278 -6.820 1.00 97.19 111 MET A N 1
ATOM 922 C CA . MET A 1 111 ? -5.410 5.176 -6.170 1.00 97.19 111 MET A CA 1
ATOM 923 C C . MET A 1 111 ? -5.074 5.134 -4.678 1.00 97.19 111 MET A C 1
ATOM 925 O O . MET A 1 111 ? -5.988 5.042 -3.858 1.00 97.19 111 MET A O 1
ATOM 929 N N . LEU A 1 112 ? -3.792 5.272 -4.335 1.00 97.75 112 LEU A N 1
ATOM 930 C CA . LEU A 1 112 ? -3.300 5.269 -2.959 1.00 97.75 112 LEU A CA 1
ATOM 931 C C . LEU A 1 112 ? -3.781 6.487 -2.163 1.00 97.75 112 LEU A C 1
ATOM 933 O O . LEU A 1 112 ? -4.210 6.318 -1.024 1.00 97.75 112 LEU A O 1
ATOM 937 N N . ASP A 1 113 ? -3.858 7.665 -2.782 1.00 97.62 113 ASP A N 1
ATOM 938 C CA . ASP A 1 113 ? -4.460 8.872 -2.212 1.00 97.62 113 ASP A CA 1
ATOM 939 C C . ASP A 1 113 ? -5.893 8.604 -1.749 1.00 97.62 113 ASP A C 1
ATOM 941 O O . ASP A 1 113 ? -6.286 8.964 -0.638 1.00 97.62 113 ASP A O 1
ATOM 945 N N . LYS A 1 114 ? -6.695 7.951 -2.597 1.00 97.75 114 LYS A N 1
ATOM 946 C CA . LYS A 1 114 ? -8.081 7.598 -2.265 1.00 97.75 114 LYS A CA 1
ATOM 947 C C . LYS A 1 114 ? -8.146 6.508 -1.207 1.00 97.75 114 LYS A C 1
ATOM 949 O O . LYS A 1 114 ? -8.957 6.611 -0.295 1.00 97.75 114 LYS A O 1
ATOM 954 N N . LEU A 1 115 ? -7.294 5.485 -1.292 1.00 97.88 115 LEU A N 1
ATOM 955 C CA . LEU A 1 115 ? -7.214 4.445 -0.267 1.00 97.88 115 LEU A CA 1
ATOM 956 C C . LEU A 1 115 ? -6.916 5.060 1.110 1.00 97.88 115 LEU A C 1
ATOM 958 O O . LEU A 1 115 ? -7.633 4.794 2.076 1.00 97.88 115 LEU A O 1
ATOM 962 N N . MET A 1 116 ? -5.907 5.928 1.187 1.00 97.81 116 MET A N 1
ATOM 963 C CA . MET A 1 116 ? -5.518 6.615 2.412 1.00 97.81 116 MET A CA 1
ATOM 964 C C . MET A 1 116 ? -6.650 7.502 2.938 1.00 97.81 116 MET A C 1
ATOM 966 O O . MET A 1 116 ? -7.063 7.344 4.085 1.00 97.81 116 MET A O 1
ATOM 970 N N . ASN A 1 117 ? -7.166 8.417 2.114 1.00 97.62 117 ASN A N 1
ATOM 971 C CA . ASN A 1 117 ? -8.138 9.416 2.558 1.00 97.62 117 ASN A CA 1
ATOM 972 C C . ASN A 1 117 ? -9.502 8.813 2.909 1.00 97.62 117 ASN A C 1
ATOM 974 O O . ASN A 1 117 ? -10.076 9.173 3.938 1.00 97.62 117 ASN A O 1
ATOM 978 N N . ASP A 1 118 ? -10.007 7.899 2.081 1.00 97.44 118 ASP A N 1
ATOM 979 C CA . ASP A 1 118 ? -11.384 7.418 2.192 1.00 97.44 118 ASP A CA 1
ATOM 980 C C . ASP A 1 118 ? -11.510 6.198 3.114 1.00 97.44 118 ASP A C 1
ATOM 982 O O . ASP A 1 118 ? -12.596 5.945 3.635 1.00 97.44 118 ASP A O 1
ATOM 986 N N . PHE A 1 119 ? -10.426 5.439 3.333 1.00 97.62 119 PHE A N 1
ATOM 987 C CA . PHE A 1 119 ? -10.493 4.157 4.044 1.00 97.62 119 PHE A CA 1
ATOM 988 C C . PHE A 1 119 ? -9.542 4.043 5.231 1.00 97.62 119 PHE A C 1
ATOM 990 O O . PHE A 1 119 ? -9.972 3.593 6.292 1.00 97.62 119 PHE A O 1
ATOM 997 N N . ILE A 1 120 ? -8.285 4.470 5.100 1.00 97.69 120 ILE A N 1
ATOM 998 C CA . ILE A 1 120 ? -7.304 4.335 6.189 1.00 97.69 120 ILE A CA 1
ATOM 999 C C . ILE A 1 120 ? -7.447 5.459 7.215 1.00 97.69 120 ILE A C 1
ATOM 1001 O O . ILE A 1 120 ? -7.534 5.196 8.410 1.00 97.69 120 ILE A O 1
ATOM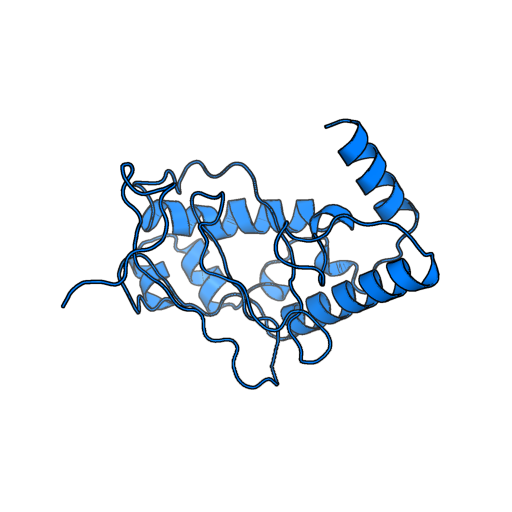 1005 N N . ARG A 1 121 ? -7.570 6.714 6.781 1.00 97.75 121 ARG A N 1
ATOM 1006 C CA . ARG A 1 121 ? -7.703 7.875 7.672 1.00 97.75 121 ARG A CA 1
ATOM 1007 C C . ARG A 1 121 ? -8.911 7.796 8.627 1.00 97.75 121 ARG A C 1
ATOM 1009 O O . ARG A 1 121 ? -8.748 8.181 9.785 1.00 97.75 121 ARG A O 1
ATOM 1016 N N . PRO A 1 122 ? -10.098 7.284 8.234 1.00 97.62 122 PRO A N 1
ATOM 1017 C CA . PRO A 1 122 ? -11.192 7.031 9.177 1.00 97.62 122 PRO A CA 1
ATOM 1018 C C . PRO A 1 122 ? -10.820 6.067 10.310 1.00 97.62 122 PRO A C 1
ATOM 1020 O O . PRO A 1 122 ? -11.169 6.319 11.462 1.00 97.62 122 PRO A O 1
ATOM 1023 N N . ILE A 1 123 ? -10.075 5.005 9.994 1.00 97.81 123 ILE A N 1
ATOM 1024 C CA . ILE A 1 123 ? -9.584 4.021 10.968 1.00 97.81 123 ILE A CA 1
ATOM 1025 C C . ILE A 1 123 ? -8.542 4.682 11.875 1.00 97.81 123 ILE A C 1
ATOM 1027 O O . ILE A 1 123 ? -8.664 4.638 13.100 1.00 97.81 123 ILE A O 1
ATOM 1031 N N . SER A 1 124 ? -7.565 5.374 11.283 1.00 97.81 124 SER A N 1
ATOM 1032 C CA . SER A 1 124 ? -6.487 6.035 12.019 1.00 97.81 124 SER A CA 1
ATOM 1033 C C . SER A 1 124 ? -6.993 7.120 12.961 1.00 97.81 124 SER A C 1
ATOM 1035 O O . SER A 1 124 ? -6.491 7.264 14.071 1.00 97.81 124 SER A O 1
ATOM 1037 N N . LYS A 1 125 ? -8.043 7.851 12.578 1.00 97.06 125 LYS A N 1
ATOM 1038 C CA . LYS A 1 125 ? -8.703 8.823 13.456 1.00 97.06 125 LYS A CA 1
ATOM 1039 C C . LYS A 1 125 ? -9.233 8.193 14.751 1.00 97.06 125 LYS A C 1
ATOM 1041 O O . LYS A 1 125 ? -9.274 8.883 15.767 1.00 97.06 125 LYS A O 1
ATOM 1046 N N . VAL A 1 126 ? -9.691 6.942 14.703 1.00 97.38 126 VAL A N 1
ATOM 1047 C CA . VAL A 1 126 ? -10.278 6.248 15.859 1.00 97.38 126 VAL A CA 1
ATOM 1048 C C . VAL A 1 126 ? -9.203 5.623 16.737 1.00 97.38 126 VAL A C 1
ATOM 1050 O O . VAL A 1 126 ? -9.253 5.793 17.951 1.00 97.38 126 VAL A O 1
ATOM 1053 N N . PHE A 1 127 ? -8.246 4.914 16.137 1.00 97.06 127 PHE A N 1
ATOM 1054 C CA . PHE A 1 127 ? -7.290 4.100 16.896 1.00 97.06 127 PHE A CA 1
ATOM 1055 C C . PHE A 1 127 ? -5.948 4.768 17.169 1.00 97.06 127 PHE A C 1
ATOM 1057 O O . PHE A 1 127 ? -5.242 4.309 18.059 1.00 97.06 127 PHE A O 1
ATOM 1064 N N . PHE A 1 128 ? -5.618 5.833 16.437 1.00 96.12 128 PHE A N 1
ATOM 1065 C CA . PHE A 1 128 ? -4.336 6.532 16.532 1.00 96.12 128 PHE A CA 1
ATOM 1066 C C . PHE A 1 128 ? -4.494 8.060 16.701 1.00 96.12 128 PHE A C 1
ATOM 1068 O O . PHE A 1 128 ? 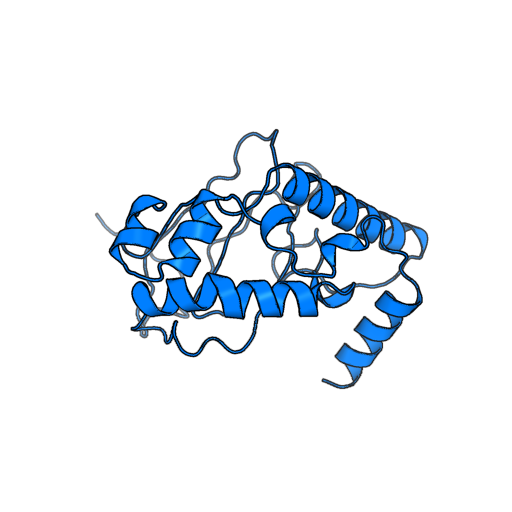-3.846 8.838 15.987 1.00 96.12 128 PHE A O 1
ATOM 1075 N N . PRO A 1 129 ? -5.388 8.558 17.586 1.00 95.75 129 PRO A N 1
ATOM 1076 C CA . PRO A 1 129 ? -5.569 9.998 17.781 1.00 95.75 129 PRO A CA 1
ATOM 1077 C C . PRO A 1 129 ? -4.308 10.704 18.308 1.00 95.75 129 PRO A C 1
ATOM 1079 O O . PRO A 1 129 ? -4.100 11.879 18.008 1.00 95.75 129 PRO A O 1
ATOM 1082 N N . GLU A 1 130 ? -3.467 10.009 19.069 1.00 92.06 130 GLU A N 1
ATOM 1083 C CA . GLU A 1 130 ? -2.262 10.530 19.719 1.00 92.06 130 GLU A CA 1
ATOM 1084 C C . GLU A 1 130 ? -1.105 10.817 18.757 1.00 92.06 130 GLU A C 1
ATOM 1086 O O . GLU A 1 130 ? -0.300 11.702 19.035 1.00 92.06 130 GLU A O 1
ATOM 1091 N N . VAL A 1 131 ? -1.060 10.133 17.612 1.00 90.44 131 VAL A N 1
ATOM 1092 C CA . VAL A 1 131 ? -0.066 10.358 16.547 1.00 90.44 131 VAL A CA 1
ATOM 1093 C C . VAL A 1 131 ? -0.649 11.122 15.358 1.00 90.44 131 VAL A C 1
ATOM 1095 O O . VAL A 1 131 ? -0.074 11.139 14.282 1.00 90.44 131 VAL A O 1
ATOM 1098 N N . GLY A 1 132 ? -1.809 11.767 15.513 1.00 93.56 132 GLY A N 1
ATOM 1099 C CA . GLY A 1 132 ? -2.388 12.563 14.430 1.00 93.56 132 GLY A CA 1
ATOM 1100 C C . GLY A 1 132 ? -3.032 11.728 13.320 1.00 93.56 132 GLY A C 1
ATOM 1101 O O . GLY A 1 132 ? -3.105 12.170 12.175 1.00 93.56 132 GLY A O 1
ATOM 1102 N N . GLY A 1 133 ? -3.606 10.562 13.635 1.00 94.38 133 GLY A N 1
ATOM 1103 C CA . GLY A 1 133 ? -4.296 9.717 12.650 1.00 94.38 133 GLY A CA 1
ATOM 1104 C C . GLY A 1 133 ? -5.451 10.407 11.902 1.00 94.38 133 GLY A C 1
ATOM 1105 O O . GLY A 1 133 ? -5.872 9.957 10.839 1.00 94.38 133 GLY A O 1
ATOM 1106 N N . SER A 1 134 ? -5.949 11.540 12.411 1.00 95.00 134 SER A N 1
ATOM 1107 C CA . SER A 1 134 ? -6.949 12.372 11.728 1.00 95.00 134 SER A CA 1
ATOM 1108 C C . SER A 1 134 ? -6.374 13.375 10.718 1.00 95.00 134 SER A C 1
ATOM 1110 O O . SER A 1 134 ? -7.148 13.962 9.959 1.00 95.00 134 SER A O 1
ATOM 1112 N N . THR A 1 135 ? -5.057 13.575 10.684 1.00 96.31 135 THR A N 1
ATOM 1113 C CA . THR A 1 135 ? -4.356 14.606 9.897 1.00 96.31 135 THR A CA 1
ATOM 1114 C C . THR A 1 135 ? -3.377 14.043 8.870 1.00 96.31 135 THR A C 1
ATOM 1116 O O . THR A 1 135 ? -2.633 14.825 8.295 1.00 96.31 135 THR A O 1
ATOM 1119 N N . LEU A 1 136 ? -3.415 12.734 8.599 1.00 96.56 136 LEU A N 1
ATOM 1120 C CA . LEU A 1 136 ? -2.626 12.108 7.531 1.00 96.56 136 LEU A CA 1
ATOM 1121 C C . LEU A 1 136 ? -2.838 12.846 6.197 1.00 96.56 136 LEU A C 1
ATOM 1123 O O . LEU A 1 136 ? -3.986 13.023 5.766 1.00 96.56 136 LEU A O 1
ATOM 1127 N N . ASP A 1 137 ? -1.746 13.292 5.578 1.00 95.69 137 ASP A N 1
ATOM 1128 C CA . ASP A 1 137 ? -1.748 14.176 4.404 1.00 95.69 137 ASP A CA 1
ATOM 1129 C C . ASP A 1 137 ? -0.875 13.682 3.238 1.00 95.69 137 ASP A C 1
ATOM 1131 O O . ASP A 1 137 ? -0.917 14.259 2.150 1.00 95.69 137 ASP A O 1
ATOM 1135 N N . SER A 1 138 ? -0.115 12.610 3.447 1.00 95.81 138 SER A N 1
ATOM 1136 C CA . SER A 1 138 ? 0.816 12.045 2.479 1.00 95.81 138 SER A CA 1
ATOM 1137 C C . SER A 1 138 ? 1.002 10.545 2.703 1.00 95.81 138 SER A C 1
ATOM 1139 O O . SER A 1 138 ? 0.715 10.017 3.777 1.00 95.81 138 SER A O 1
ATOM 1141 N N . HIS A 1 139 ? 1.467 9.849 1.666 1.00 96.44 139 HIS A N 1
ATOM 1142 C CA . HIS A 1 139 ? 1.793 8.430 1.725 1.00 96.44 139 HIS A CA 1
ATOM 1143 C C . HIS A 1 139 ? 3.095 8.135 0.980 1.00 96.44 139 HIS A C 1
ATOM 1145 O O . HIS A 1 139 ? 3.474 8.848 0.052 1.00 96.44 139 HIS A O 1
ATOM 1151 N N . HIS A 1 140 ? 3.739 7.027 1.341 1.00 95.62 140 HIS A N 1
ATOM 1152 C CA . HIS A 1 140 ? 4.841 6.437 0.582 1.00 95.62 140 HIS A CA 1
ATOM 1153 C C . HIS A 1 140 ? 4.519 4.965 0.317 1.00 95.62 140 HIS A C 1
ATOM 1155 O O . HIS A 1 140 ? 4.796 4.095 1.139 1.00 95.62 140 HIS A O 1
ATOM 1161 N N . GLY A 1 141 ? 3.842 4.695 -0.802 1.00 96.38 141 GLY A N 1
ATOM 1162 C CA . GLY A 1 141 ? 3.377 3.354 -1.151 1.00 96.38 141 GLY A CA 1
ATOM 1163 C C . GLY A 1 141 ? 4.414 2.582 -1.958 1.00 96.38 141 GLY A C 1
ATOM 1164 O O . GLY A 1 141 ? 4.812 3.009 -3.044 1.00 96.38 141 GLY A O 1
ATOM 1165 N N . PHE A 1 142 ? 4.825 1.415 -1.471 1.00 96.75 142 PHE A N 1
ATOM 1166 C CA . PHE A 1 142 ? 5.790 0.560 -2.156 1.00 96.75 142 PHE A CA 1
ATOM 1167 C C . PHE A 1 142 ? 5.539 -0.924 -1.884 1.00 96.75 142 PHE A C 1
ATOM 1169 O O . PHE A 1 142 ? 4.898 -1.298 -0.905 1.00 96.75 142 PHE A O 1
ATOM 1176 N N . VAL A 1 143 ? 6.069 -1.768 -2.765 1.00 95.75 143 VAL A N 1
ATOM 1177 C CA . VAL A 1 143 ? 6.119 -3.224 -2.599 1.00 95.75 143 VAL A CA 1
ATOM 1178 C C . VAL A 1 143 ? 7.573 -3.635 -2.430 1.00 95.75 143 VAL A C 1
ATOM 1180 O O . VAL A 1 143 ? 8.440 -3.133 -3.144 1.00 95.75 143 VAL A O 1
ATOM 1183 N N . VAL A 1 144 ? 7.827 -4.548 -1.496 1.00 93.19 144 VAL A N 1
ATOM 1184 C CA . VAL A 1 144 ? 9.133 -5.178 -1.263 1.00 93.19 144 VAL A CA 1
ATOM 1185 C C . VAL A 1 144 ? 9.081 -6.650 -1.654 1.00 93.19 144 VAL A C 1
ATOM 1187 O O . VAL A 1 144 ? 8.054 -7.306 -1.482 1.00 93.19 144 VAL A O 1
ATOM 1190 N N . GLU A 1 145 ? 10.191 -7.165 -2.176 1.00 90.62 145 GLU A N 1
ATOM 1191 C CA . GLU A 1 145 ? 10.342 -8.571 -2.559 1.00 90.62 145 GLU A CA 1
ATOM 1192 C C . GLU A 1 145 ? 11.415 -9.230 -1.689 1.00 90.62 145 GLU A C 1
ATOM 1194 O O . GLU A 1 145 ? 12.576 -8.814 -1.699 1.00 90.62 145 GLU A O 1
ATOM 1199 N N . TYR A 1 146 ? 11.023 -10.282 -0.969 1.00 90.00 146 TYR A N 1
ATOM 1200 C CA . TYR A 1 146 ? 11.936 -11.131 -0.208 1.00 90.00 146 TYR A CA 1
ATOM 1201 C C . TYR A 1 146 ? 12.099 -12.490 -0.885 1.00 90.00 146 TYR A C 1
ATOM 1203 O O . TYR A 1 146 ? 11.156 -13.029 -1.464 1.00 90.00 146 TYR A O 1
ATOM 1211 N N . GLY A 1 147 ? 13.292 -13.070 -0.794 1.00 86.88 147 GLY A N 1
ATOM 1212 C CA . GLY A 1 147 ? 13.603 -14.358 -1.408 1.00 86.88 147 GLY A CA 1
ATOM 1213 C C . GLY A 1 147 ? 15.070 -14.747 -1.255 1.00 86.88 147 GLY A C 1
ATOM 1214 O O . GLY A 1 147 ? 15.919 -13.910 -0.965 1.00 86.88 147 GLY A O 1
ATOM 1215 N N . MET A 1 148 ? 15.380 -16.027 -1.478 1.00 85.25 148 MET A N 1
ATOM 1216 C CA . MET A 1 148 ? 16.735 -16.574 -1.280 1.00 85.25 148 MET A CA 1
ATOM 1217 C C . MET A 1 148 ? 17.798 -15.905 -2.166 1.00 85.25 148 MET A C 1
ATOM 1219 O O . MET A 1 148 ? 18.931 -15.727 -1.734 1.00 85.25 148 MET A O 1
ATOM 1223 N N . ASP A 1 149 ? 17.412 -15.475 -3.370 1.00 85.75 149 ASP A N 1
ATOM 1224 C CA . ASP A 1 149 ? 18.267 -14.734 -4.310 1.00 85.75 149 ASP A CA 1
ATOM 1225 C C . ASP A 1 149 ? 17.952 -13.220 -4.321 1.00 85.75 149 ASP A C 1
ATOM 1227 O O . ASP A 1 149 ? 18.154 -12.526 -5.328 1.00 85.75 149 ASP A O 1
ATOM 1231 N N . ARG A 1 150 ? 17.366 -12.711 -3.231 1.00 85.31 150 ARG A N 1
ATOM 1232 C CA . ARG A 1 150 ? 16.877 -11.333 -3.054 1.00 85.31 150 ARG A CA 1
ATOM 1233 C C . ARG A 1 150 ? 17.281 -10.808 -1.671 1.00 85.31 150 ARG A C 1
ATOM 1235 O O . ARG A 1 150 ? 18.307 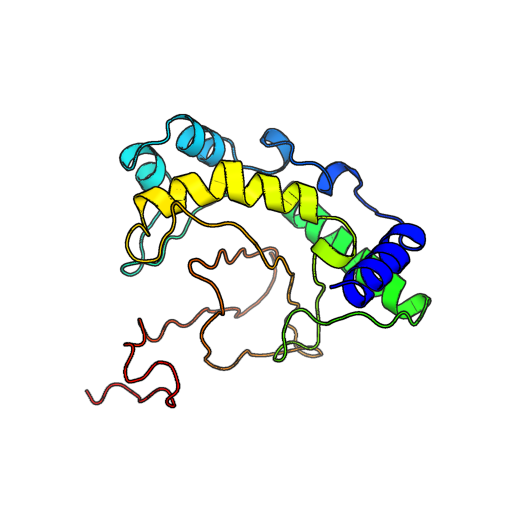-11.214 -1.126 1.00 85.31 150 ARG A O 1
ATOM 1242 N N . ASP A 1 151 ? 16.510 -9.872 -1.122 1.00 84.62 151 ASP A N 1
ATOM 1243 C CA . ASP A 1 151 ? 16.603 -9.516 0.290 1.00 84.62 151 ASP A CA 1
ATOM 1244 C C . ASP A 1 151 ? 16.019 -10.672 1.129 1.00 84.62 151 ASP A C 1
ATOM 1246 O O . ASP A 1 151 ? 14.968 -11.219 0.794 1.00 84.62 151 ASP A O 1
ATOM 1250 N N . VAL A 1 152 ? 16.706 -11.078 2.201 1.00 84.88 152 VAL A N 1
ATOM 1251 C CA . VAL A 1 152 ? 16.300 -12.228 3.046 1.00 84.88 152 VAL A CA 1
ATOM 1252 C C . VAL A 1 152 ? 15.768 -11.814 4.414 1.00 84.88 152 VAL A C 1
ATOM 1254 O O . VAL A 1 152 ? 14.992 -12.543 5.020 1.00 84.88 152 VAL A O 1
ATOM 1257 N N . GLU A 1 153 ? 16.166 -10.639 4.894 1.00 85.62 153 GLU A N 1
ATOM 1258 C CA . GLU A 1 153 ? 15.709 -10.064 6.152 1.00 85.62 153 GLU A CA 1
ATOM 1259 C C . GLU A 1 153 ? 15.753 -8.539 6.074 1.00 85.62 153 GLU A C 1
ATOM 1261 O O . GLU A 1 153 ? 16.398 -7.957 5.198 1.00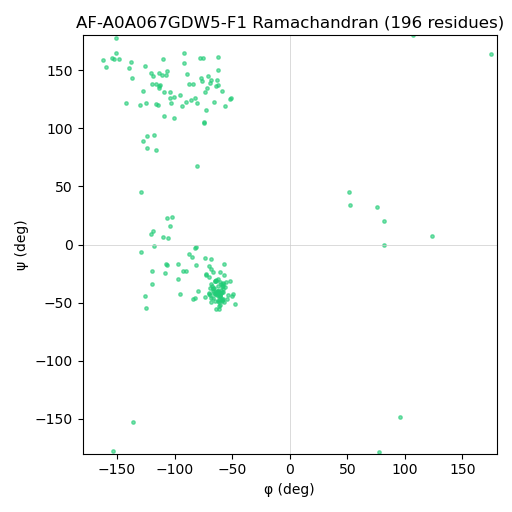 85.62 153 GLU A O 1
ATOM 1266 N N . LEU A 1 154 ? 15.075 -7.897 7.018 1.00 86.06 154 LEU A N 1
ATOM 1267 C CA . LEU A 1 154 ? 15.127 -6.461 7.222 1.00 86.06 154 LEU A CA 1
ATOM 1268 C C . LEU A 1 154 ? 15.406 -6.211 8.703 1.00 86.06 154 LEU A C 1
ATOM 1270 O O . LEU A 1 154 ? 14.656 -6.671 9.563 1.00 86.06 154 LEU A O 1
ATOM 1274 N N . GLY A 1 155 ? 16.512 -5.528 9.005 1.00 85.69 155 GLY A N 1
ATOM 1275 C CA . GLY A 1 155 ? 16.904 -5.241 10.386 1.00 85.69 155 GLY A CA 1
ATOM 1276 C C . GLY A 1 155 ? 15.871 -4.378 11.114 1.00 85.69 155 GLY A C 1
ATOM 1277 O O . GLY A 1 155 ? 15.055 -3.712 10.482 1.00 85.69 155 GLY A O 1
ATOM 1278 N N . PHE A 1 156 ? 15.907 -4.355 12.450 1.00 86.06 156 PHE A N 1
ATOM 1279 C CA . PHE A 1 156 ? 15.009 -3.500 13.234 1.00 86.06 156 PHE A CA 1
ATOM 1280 C C . PHE A 1 156 ? 15.189 -2.020 12.883 1.00 86.06 156 PHE A C 1
ATOM 1282 O O . PHE A 1 156 ? 16.306 -1.505 12.868 1.00 86.06 156 PHE A O 1
ATOM 1289 N N . HIS A 1 157 ? 14.072 -1.339 12.663 1.00 88.00 157 HIS A N 1
ATOM 1290 C CA . HIS A 1 157 ? 14.012 0.076 12.319 1.00 88.00 157 HIS A CA 1
ATOM 1291 C C . HIS A 1 157 ? 12.697 0.679 12.820 1.00 88.00 157 HIS A C 1
ATOM 1293 O O . HIS A 1 157 ? 11.865 -0.009 13.416 1.00 88.00 157 HIS A O 1
ATOM 1299 N N . VAL A 1 158 ? 12.553 1.983 12.609 1.00 86.88 158 VAL A N 1
ATOM 1300 C CA . VAL A 1 158 ? 11.301 2.719 12.770 1.00 86.88 158 VAL A CA 1
ATOM 1301 C C . VAL A 1 158 ? 10.925 3.246 11.394 1.00 86.88 158 VAL A C 1
ATOM 1303 O O . VAL A 1 158 ? 11.807 3.701 10.660 1.00 86.88 158 VAL A O 1
ATOM 1306 N N . ASP A 1 159 ? 9.645 3.169 11.056 1.00 90.56 159 ASP A N 1
ATOM 1307 C CA . ASP A 1 159 ? 9.127 3.776 9.837 1.00 90.56 159 ASP A CA 1
ATOM 1308 C C . ASP A 1 159 ? 9.003 5.291 10.011 1.00 90.56 159 ASP A C 1
ATOM 1310 O O . ASP A 1 159 ? 8.583 5.779 11.061 1.00 90.56 159 ASP A O 1
ATOM 1314 N N . ASP A 1 160 ? 9.344 6.039 8.966 1.00 91.00 160 ASP A N 1
ATOM 1315 C CA . ASP A 1 160 ? 9.136 7.488 8.913 1.00 91.00 160 ASP A CA 1
ATOM 1316 C C . ASP A 1 160 ? 7.676 7.790 8.532 1.00 91.00 160 ASP A C 1
ATOM 1318 O O . ASP A 1 160 ? 7.374 8.205 7.414 1.00 91.00 160 ASP A O 1
ATOM 1322 N N . SER A 1 161 ? 6.754 7.456 9.440 1.00 93.88 161 SER A N 1
ATOM 1323 C CA . SER A 1 161 ? 5.311 7.670 9.286 1.00 93.88 161 SER A CA 1
ATOM 1324 C C . SER A 1 161 ? 4.589 7.653 10.633 1.00 93.88 161 SER A C 1
ATOM 1326 O O . SER A 1 161 ? 5.005 6.945 11.550 1.00 93.88 161 SER A O 1
ATOM 1328 N N . GLU A 1 162 ? 3.459 8.351 10.738 1.00 94.38 162 GLU A N 1
ATOM 1329 C CA . GLU A 1 162 ? 2.576 8.274 11.908 1.00 94.38 162 GLU A CA 1
ATOM 1330 C C . GLU A 1 162 ? 1.870 6.914 12.009 1.00 94.38 162 GLU A C 1
ATOM 1332 O O . GLU A 1 162 ? 1.662 6.399 13.106 1.00 94.38 162 GLU A O 1
ATOM 1337 N N . VAL A 1 163 ? 1.481 6.336 10.865 1.00 95.75 163 VAL A N 1
ATOM 1338 C CA . VAL A 1 163 ? 0.780 5.048 10.775 1.00 95.75 163 VAL A CA 1
ATOM 1339 C C . VAL A 1 163 ? 1.284 4.266 9.562 1.00 95.75 163 VAL A C 1
ATOM 1341 O O . VAL A 1 163 ? 1.112 4.709 8.426 1.00 95.75 163 VAL A O 1
ATOM 1344 N N . THR A 1 164 ? 1.807 3.059 9.794 1.00 96.88 164 THR A N 1
ATOM 1345 C CA . THR A 1 164 ? 2.181 2.119 8.726 1.00 96.88 164 THR A CA 1
ATOM 1346 C C . THR A 1 164 ? 1.054 1.127 8.453 1.00 96.88 164 THR A C 1
ATOM 1348 O O . THR A 1 164 ? 0.581 0.433 9.353 1.00 96.88 164 THR A O 1
ATOM 1351 N N . LEU A 1 165 ? 0.672 0.989 7.182 1.00 97.62 165 LEU A N 1
ATOM 1352 C CA . LEU A 1 165 ? -0.162 -0.109 6.695 1.00 97.62 165 LEU A CA 1
ATOM 1353 C C . LEU A 1 165 ? 0.731 -1.154 6.009 1.00 97.62 165 LEU A C 1
ATOM 1355 O O . LEU A 1 165 ? 1.230 -0.919 4.911 1.00 97.62 165 LEU A O 1
ATOM 1359 N N . ASN A 1 166 ? 0.901 -2.318 6.638 1.00 96.62 166 ASN A N 1
ATOM 1360 C CA . ASN A 1 166 ? 1.612 -3.454 6.052 1.00 96.62 166 ASN A CA 1
ATOM 1361 C C . ASN A 1 166 ? 0.605 -4.476 5.508 1.00 96.62 166 ASN A C 1
ATOM 1363 O O . ASN A 1 166 ? -0.304 -4.899 6.224 1.00 96.62 166 ASN A O 1
ATOM 1367 N N . VAL A 1 167 ? 0.758 -4.863 4.240 1.00 95.75 167 VAL A N 1
ATOM 1368 C CA . VAL A 1 167 ? -0.151 -5.794 3.568 1.00 95.75 167 VAL A CA 1
ATOM 1369 C C . VAL A 1 167 ? 0.629 -6.970 2.997 1.00 95.75 167 VAL A C 1
ATOM 1371 O O . VAL A 1 167 ? 1.484 -6.803 2.128 1.00 95.75 167 VAL A O 1
ATOM 1374 N N . CYS A 1 168 ? 0.275 -8.180 3.429 1.00 94.19 168 CYS A N 1
ATOM 1375 C CA . CYS A 1 168 ? 0.774 -9.401 2.811 1.00 94.19 168 CYS A CA 1
ATOM 1376 C C . CYS A 1 168 ? 0.109 -9.606 1.439 1.00 94.19 168 CYS A C 1
ATOM 1378 O O . CYS A 1 168 ? -1.107 -9.787 1.352 1.00 94.19 168 CYS A O 1
ATOM 1380 N N . LEU A 1 169 ? 0.906 -9.563 0.367 1.00 93.06 169 LEU A N 1
ATOM 1381 C CA . LEU A 1 169 ? 0.438 -9.787 -1.008 1.00 93.06 169 LEU A CA 1
ATOM 1382 C C . LEU A 1 169 ? 0.672 -11.227 -1.490 1.00 93.06 169 LEU A C 1
ATOM 1384 O O . LEU A 1 169 ? -0.085 -11.726 -2.323 1.00 93.06 169 LEU A O 1
ATOM 1388 N N . GLY A 1 170 ? 1.721 -11.883 -0.984 1.00 81.25 170 GLY A N 1
ATOM 1389 C CA . GLY A 1 170 ? 2.112 -13.239 -1.370 1.00 81.25 170 GLY A CA 1
ATOM 1390 C C . GLY A 1 170 ? 1.210 -14.320 -0.771 1.00 81.25 170 GLY A C 1
ATOM 1391 O O . GLY A 1 170 ? 0.515 -14.095 0.218 1.00 81.25 170 GLY A O 1
ATOM 1392 N N . ARG A 1 171 ? 1.233 -15.516 -1.369 1.00 69.88 171 ARG A N 1
ATOM 1393 C CA . ARG A 1 171 ? 0.443 -16.671 -0.897 1.00 69.88 171 ARG A CA 1
ATOM 1394 C C . ARG A 1 171 ? 1.275 -17.881 -0.499 1.00 69.88 171 ARG A C 1
ATOM 1396 O O . ARG A 1 171 ? 0.893 -18.594 0.419 1.00 69.88 171 ARG A O 1
ATOM 1403 N N . GLU A 1 172 ? 2.389 -18.113 -1.185 1.00 84.12 172 GLU A N 1
ATOM 1404 C CA . GLU A 1 172 ? 3.193 -19.323 -1.021 1.00 84.12 172 GLU A CA 1
ATOM 1405 C C . GLU A 1 172 ? 4.628 -18.947 -0.656 1.00 84.12 172 GLU A C 1
ATOM 1407 O O . GLU A 1 172 ? 5.457 -18.667 -1.517 1.00 84.12 172 GLU A O 1
ATOM 1412 N N . PHE A 1 173 ? 4.909 -18.906 0.643 1.00 87.75 173 PHE A N 1
ATOM 1413 C CA . PHE A 1 173 ? 6.250 -18.718 1.186 1.00 87.75 173 PHE A CA 1
ATOM 1414 C C . PHE A 1 173 ? 6.339 -19.333 2.587 1.00 87.75 173 PHE A C 1
ATOM 1416 O O . PHE A 1 173 ? 5.326 -19.578 3.242 1.00 87.75 173 PHE A O 1
ATOM 1423 N N . SER A 1 174 ? 7.562 -19.592 3.043 1.00 85.69 174 SER A N 1
ATOM 1424 C CA . SER A 1 174 ? 7.863 -19.960 4.429 1.00 85.69 174 SER A CA 1
ATOM 1425 C C . SER A 1 174 ? 8.677 -18.848 5.082 1.00 85.69 174 SER A C 1
ATOM 1427 O O . SER A 1 174 ? 9.644 -18.384 4.477 1.00 85.69 174 SER A O 1
ATOM 1429 N N . GLY A 1 175 ? 8.318 -18.467 6.307 1.00 86.69 175 GLY A N 1
ATOM 1430 C CA . GLY A 1 175 ? 8.883 -17.314 7.011 1.00 86.69 175 GLY A CA 1
ATOM 1431 C C . GLY A 1 175 ? 8.008 -16.069 6.850 1.00 86.69 175 GLY A C 1
ATOM 1432 O O . GLY A 1 175 ? 6.792 -16.185 6.700 1.00 86.69 175 GLY A O 1
ATOM 1433 N N . GLY A 1 176 ? 8.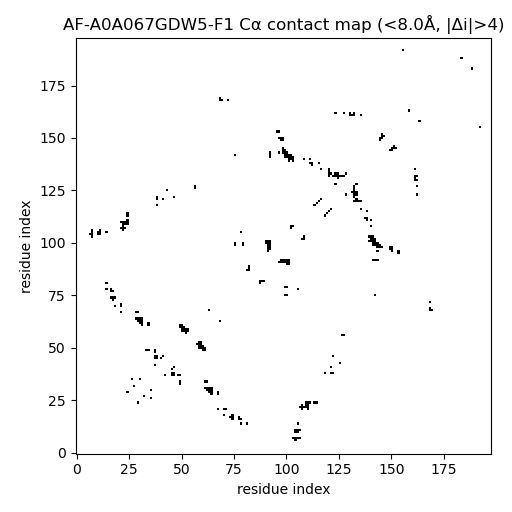623 -14.883 6.839 1.00 84.81 176 GLY A N 1
ATOM 1434 C CA . GLY A 1 176 ? 7.919 -13.602 6.689 1.00 84.81 176 GLY A CA 1
ATOM 1435 C C . GLY A 1 176 ? 7.316 -13.075 7.993 1.00 84.81 176 GLY A C 1
ATOM 1436 O O . GLY A 1 176 ? 6.390 -12.265 7.969 1.00 84.81 176 GLY A O 1
ATOM 1437 N N . GLU A 1 177 ? 7.816 -13.548 9.133 1.00 89.50 177 GLU A N 1
ATOM 1438 C CA . GLU A 1 177 ? 7.412 -13.083 10.450 1.00 89.50 177 GLU A CA 1
ATOM 1439 C C . GLU A 1 177 ? 7.784 -11.610 10.655 1.00 89.50 177 GLU A C 1
ATOM 1441 O O . GLU A 1 177 ? 8.897 -11.172 10.356 1.00 89.50 177 GLU A O 1
ATOM 1446 N N . LEU A 1 178 ? 6.849 -10.851 11.228 1.00 90.62 178 LEU A N 1
ATOM 1447 C CA . LEU A 1 178 ? 7.068 -9.468 11.627 1.00 90.62 178 LEU A CA 1
ATOM 1448 C C . LEU A 1 178 ? 7.267 -9.397 13.142 1.00 90.62 178 LEU A C 1
ATOM 1450 O O . LEU A 1 178 ? 6.400 -9.805 13.916 1.00 90.62 178 LEU A O 1
ATOM 1454 N N . PHE A 1 179 ? 8.413 -8.865 13.563 1.00 90.50 179 PHE A N 1
ATOM 1455 C CA . PHE A 1 179 ? 8.773 -8.738 14.971 1.00 90.50 179 PHE A CA 1
ATOM 1456 C C . PHE A 1 179 ? 8.610 -7.295 15.443 1.00 90.50 179 PHE A C 1
ATOM 1458 O O . PHE A 1 179 ? 9.228 -6.382 14.901 1.00 90.50 179 PHE A O 1
ATOM 1465 N N . PHE A 1 180 ? 7.846 -7.100 16.517 1.00 90.19 180 PHE A N 1
ATOM 1466 C CA . PHE A 1 180 ? 7.691 -5.803 17.173 1.00 90.19 180 PHE A CA 1
ATOM 1467 C C . PHE A 1 180 ? 8.499 -5.769 18.474 1.00 90.19 180 PHE A C 1
ATOM 1469 O O . PHE A 1 180 ? 8.393 -6.674 19.298 1.00 90.19 180 PHE A O 1
ATOM 1476 N N . ARG A 1 181 ? 9.293 -4.709 18.676 1.00 84.69 181 ARG A N 1
ATOM 1477 C CA . ARG A 1 181 ? 10.066 -4.459 19.915 1.00 84.69 181 ARG A CA 1
ATOM 1478 C C . ARG A 1 181 ? 9.475 -3.337 20.780 1.00 84.69 181 ARG A C 1
ATOM 1480 O O . ARG A 1 181 ? 10.180 -2.734 21.582 1.00 84.69 181 ARG A O 1
ATOM 1487 N N . GLY A 1 182 ? 8.183 -3.067 20.607 1.00 78.88 182 GLY A N 1
ATOM 1488 C CA . GLY A 1 182 ? 7.467 -2.014 21.322 1.00 78.88 182 GLY A CA 1
ATOM 1489 C C . GLY A 1 182 ? 7.728 -0.606 20.783 1.00 78.88 182 GLY A C 1
ATOM 1490 O O . GLY A 1 182 ? 8.444 -0.404 19.801 1.00 78.88 182 GLY A O 1
ATOM 1491 N N . VAL A 1 183 ? 7.104 0.375 21.436 1.00 77.44 183 VAL A N 1
ATOM 1492 C CA . VAL A 1 183 ? 7.180 1.791 21.062 1.00 77.44 183 VAL A CA 1
ATOM 1493 C C . VAL A 1 183 ? 8.454 2.404 21.637 1.00 77.44 183 VAL A C 1
ATOM 1495 O O . VAL A 1 183 ? 8.704 2.336 22.843 1.00 77.44 183 VAL A O 1
ATOM 1498 N N . ARG A 1 184 ? 9.265 3.037 20.785 1.00 73.25 184 ARG A N 1
ATOM 1499 C CA . ARG A 1 184 ? 10.415 3.818 21.251 1.00 73.25 184 ARG A CA 1
ATOM 1500 C C . ARG A 1 184 ? 9.933 5.121 21.875 1.00 73.25 184 ARG A C 1
ATOM 1502 O O . ARG A 1 184 ? 9.147 5.838 21.272 1.00 73.25 184 ARG A O 1
ATOM 1509 N N . CYS A 1 185 ? 10.434 5.449 23.064 1.00 73.25 185 CYS A N 1
ATOM 1510 C CA . CYS A 1 185 ? 10.181 6.762 23.649 1.00 73.25 185 CYS A CA 1
ATOM 1511 C C . CYS A 1 185 ? 11.080 7.833 23.015 1.00 73.25 185 CYS A C 1
ATOM 1513 O O . CYS A 1 185 ? 12.157 7.518 22.502 1.00 73.25 185 CYS A O 1
ATOM 1515 N N . ASP A 1 186 ? 10.693 9.103 23.143 1.00 71.12 186 ASP A N 1
ATOM 1516 C CA . ASP A 1 186 ? 11.406 10.258 22.567 1.00 71.12 186 ASP A CA 1
ATOM 1517 C C . ASP A 1 186 ? 12.903 10.292 22.908 1.00 71.12 186 ASP A C 1
ATOM 1519 O O . ASP A 1 186 ? 13.732 10.737 22.118 1.00 71.12 186 ASP A O 1
ATOM 1523 N N . LYS A 1 187 ? 13.274 9.783 24.089 1.00 71.38 187 LYS A N 1
ATOM 1524 C CA . LYS A 1 187 ? 14.670 9.735 24.551 1.00 71.38 187 LYS A CA 1
ATOM 1525 C C . LYS A 1 187 ? 15.516 8.695 23.815 1.00 71.38 187 LYS A C 1
ATOM 1527 O O . LYS A 1 187 ? 16.733 8.841 23.758 1.00 71.38 187 LYS A O 1
ATOM 1532 N N . HIS A 1 188 ? 14.889 7.646 23.287 1.00 73.81 188 HIS A N 1
ATOM 1533 C CA . HIS A 1 188 ? 15.550 6.472 22.712 1.00 73.81 188 HIS A CA 1
ATOM 1534 C C . HIS A 1 188 ? 15.191 6.249 21.236 1.00 73.81 188 HIS A C 1
ATOM 1536 O O . HIS A 1 188 ? 15.568 5.231 20.655 1.00 73.81 188 HIS A O 1
ATOM 1542 N N . VAL A 1 189 ? 14.494 7.197 20.596 1.00 70.94 189 VAL A N 1
ATOM 1543 C CA . VAL A 1 189 ? 14.077 7.079 19.189 1.00 70.94 189 VAL A CA 1
ATOM 1544 C C . VAL A 1 189 ? 15.270 6.867 18.245 1.00 70.94 189 VAL A C 1
ATOM 154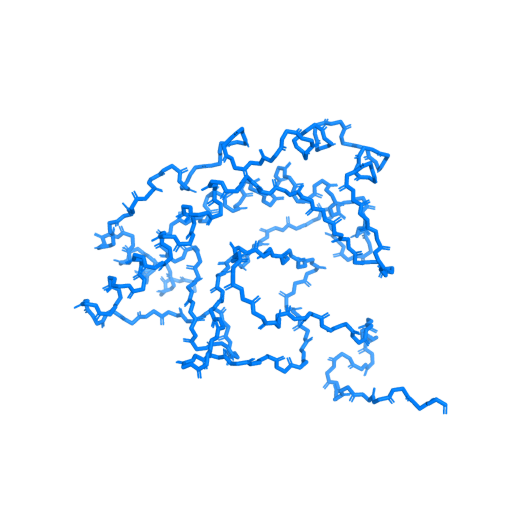6 O O . VAL A 1 189 ? 15.171 6.069 17.318 1.00 70.94 189 VAL A O 1
ATOM 1549 N N . ASN A 1 190 ? 16.430 7.459 18.563 1.00 70.06 190 ASN A N 1
ATOM 1550 C CA . ASN A 1 190 ? 17.667 7.386 17.770 1.00 70.06 190 ASN A CA 1
ATOM 1551 C C . ASN A 1 190 ? 18.756 6.468 18.356 1.00 70.06 190 ASN A C 1
ATOM 1553 O O . ASN A 1 190 ? 19.878 6.457 17.854 1.00 70.06 190 ASN A O 1
ATOM 1557 N N . THR A 1 191 ? 18.485 5.732 19.436 1.00 71.62 191 THR A N 1
ATOM 1558 C CA . THR A 1 191 ? 19.488 4.840 20.046 1.00 71.62 191 THR A CA 1
ATOM 1559 C C . THR A 1 191 ? 19.389 3.431 19.468 1.00 71.62 191 THR A C 1
ATOM 1561 O O . THR A 1 191 ? 18.396 3.082 18.836 1.00 71.62 191 THR A O 1
ATOM 1564 N N . GLU A 1 192 ? 20.388 2.573 19.669 1.00 70.69 192 GLU A N 1
ATOM 1565 C CA . GLU A 1 192 ? 20.232 1.149 19.341 1.00 70.69 192 GLU A CA 1
ATOM 1566 C C . GLU A 1 192 ? 19.121 0.514 20.195 1.00 70.69 192 GLU A C 1
ATOM 1568 O O . GLU A 1 192 ? 18.844 0.961 21.312 1.00 70.69 192 GLU A O 1
ATOM 1573 N N . THR A 1 193 ? 18.442 -0.513 19.668 1.00 64.94 193 THR A N 1
ATOM 1574 C CA . THR A 1 193 ? 17.481 -1.280 20.475 1.00 64.94 193 THR A CA 1
ATOM 1575 C C . THR A 1 193 ? 18.239 -2.021 21.567 1.00 64.94 193 THR A C 1
ATOM 1577 O O . THR A 1 193 ? 19.102 -2.839 21.252 1.00 64.94 193 THR A O 1
ATOM 1580 N N . GLN A 1 194 ? 17.889 -1.783 22.827 1.00 61.03 194 GLN A N 1
ATOM 1581 C CA . GLN A 1 194 ? 18.381 -2.590 23.939 1.00 61.03 194 GLN A CA 1
ATOM 1582 C C . GLN A 1 194 ? 17.449 -3.785 24.137 1.00 61.03 194 GLN A C 1
ATOM 1584 O O . GLN A 1 194 ? 16.231 -3.644 24.042 1.00 61.03 194 GLN A O 1
ATOM 1589 N N . SER A 1 195 ? 18.016 -4.965 24.377 1.00 57.81 195 SER A N 1
ATOM 1590 C CA . SER A 1 195 ? 17.240 -6.117 24.835 1.00 57.81 195 SER A CA 1
ATOM 1591 C C . SER A 1 195 ? 16.625 -5.781 26.192 1.00 57.81 195 SER A C 1
ATOM 1593 O O . SER A 1 195 ? 17.316 -5.208 27.036 1.00 57.81 195 SER A O 1
ATOM 1595 N N . GLU A 1 196 ? 15.359 -6.135 26.418 1.00 54.84 196 GLU A N 1
ATOM 1596 C CA . GLU A 1 196 ? 14.791 -6.058 27.764 1.00 54.84 196 GLU A CA 1
ATOM 1597 C C . GLU A 1 196 ? 15.663 -6.900 28.704 1.00 54.84 196 GLU A C 1
ATOM 1599 O O . GLU A 1 196 ? 15.869 -8.097 28.486 1.00 54.84 196 GLU A O 1
ATOM 1604 N N . VAL A 1 197 ? 16.242 -6.253 29.717 1.00 44.59 197 VAL A N 1
ATOM 1605 C CA . VAL A 1 197 ? 16.886 -6.963 30.819 1.00 44.59 197 VAL A CA 1
ATOM 1606 C C . VAL A 1 197 ? 15.742 -7.515 31.659 1.00 44.59 197 VAL A C 1
ATOM 1608 O O . VAL A 1 197 ? 15.044 -6.746 32.317 1.00 44.59 197 VAL A O 1
ATOM 1611 N N . CYS A 1 198 ? 15.507 -8.820 31.538 1.00 34.59 198 CYS A N 1
ATOM 1612 C CA . CYS A 1 198 ? 14.507 -9.534 32.322 1.00 34.59 198 CYS A CA 1
ATOM 1613 C C . CYS A 1 198 ? 14.916 -9.634 33.798 1.00 34.59 198 CYS A C 1
ATOM 1615 O O . CYS A 1 198 ? 16.133 -9.776 34.067 1.00 34.59 198 CYS A O 1
#

Sequence (198 aa):
VQRHKEYRQRIISNYQPLHRELFTMHAPSVLVPAFVKAVRDNTEASFRSIMAEPIPGIYTFEMLQPRFCEMLLSEVENFERWVHDTRFRIMRPNTMNKFGAVLDDFGLETMLDKLMNDFIRPISKVFFPEVGGSTLDSHHGFVVEYGMDRDVELGFHVDDSEVTLNVCLGREFSGGELFFRGVRCDKHVNTETQSEVC

InterPro domains:
  IPR006620 Prolyl 4-hydroxylase, alpha subunit [SM00702] (56-194)

Mean predicted aligned error: 5.16 Å

Solvent-accessible surface area (backbone atoms only — not comparable to full-atom values): 12562 Å² total; per-residue (Å²): 110,70,70,56,53,54,50,31,50,53,38,55,74,70,58,79,78,82,56,72,68,67,46,46,74,48,60,88,63,42,34,31,70,70,41,55,50,20,54,72,69,65,39,70,70,42,44,55,74,59,41,47,66,92,45,96,93,44,77,47,66,73,48,66,24,74,69,39,37,53,51,51,51,54,36,52,53,49,49,53,50,50,32,60,77,69,66,55,88,77,75,52,58,48,99,86,43,86,41,50,40,39,42,50,47,69,53,31,44,70,15,50,53,47,47,42,63,73,52,45,32,64,52,28,38,70,78,32,58,90,62,43,24,72,65,76,84,80,84,87,59,58,45,75,47,74,37,96,95,55,42,80,75,77,78,94,79,79,75,98,59,80,73,87,88,85,78,89,62,80,88,88,81,86,83,89,81,84,85,83,90,73,86,71,49,90,93,47,65,89,53,80,87,74,78,84,83,127

Radius of gyration: 18.1 Å; Cα contacts (8 Å, |Δi|>4): 196; chains: 1; bounding box: 41×39×54 Å